Protein AF-0000000066170320 (afdb_homodimer)

Radius of gyration: 22.79 Å; Cα contacts (8 Å, |Δi|>4): 459; chains: 2; bounding box: 71×50×47 Å

InterPro domains:
  IPR001789 Signal transduction response regulator, receiver domain [PF00072] (5-112)
  IPR001789 Signal transduction response regulator, receiver domain [PS50110] (4-116)
  IPR001789 Signal transduction response regulator, receiver domain [SM00448] (3-112)
  IPR011006 CheY-like superfamily [SSF52172] (3-118)
  IPR050595 Bacterial response regulator [PTHR44591] (1-119)

Foldseek 3Di:
DFAEEEEEAQPVVVQVVVCVLVVVVPHHYDYDNDLVVLVVVCVVDNGQEYEFEPDVVDCSRVVSVVVQLPDPPRVQRAYEYEYQDADCLVVDHNHQGYAHPPGDSVVVVVSVVSSNVVCVCPDPPPPCPVPPPPPPPD/DFAEEEEEAQPVVVQVVVCVLQVVVPHHYDYDNDLVVLVVVCVVDNGQEYEFEPDPVDPSSVVSVVVQLPDVPRVQRAYEYEYQDADCLVVDHNHQGYAHPPGDSVVVVVSVVSSNVVVVCPPPPPPCVVPPPPPPPD

Structure (mmCIF, N/CA/C/O backbone):
data_AF-0000000066170320-model_v1
#
loop_
_entity.id
_entity.type
_entity.pdbx_description
1 polymer 'Protein Rrf1'
#
loop_
_atom_site.group_PDB
_atom_site.id
_atom_site.type_symbol
_atom_site.label_atom_id
_atom_site.label_alt_id
_atom_site.label_comp_id
_atom_site.label_asym_id
_atom_site.label_entity_id
_atom_site.label_seq_id
_atom_site.pdbx_PDB_ins_code
_atom_site.Cartn_x
_atom_site.Cartn_y
_atom_site.Cartn_z
_atom_site.occupancy
_atom_site.B_iso_or_equiv
_atom_site.auth_seq_id
_atom_site.auth_comp_id
_atom_site.auth_asym_id
_atom_site.auth_atom_id
_atom_site.pdbx_PDB_model_num
ATOM 1 N N . MET A 1 1 ? 12.5 -22.281 -18.828 1 78.5 1 MET A N 1
ATOM 2 C CA . MET A 1 1 ? 11.383 -22.781 -18.016 1 78.5 1 MET A CA 1
ATOM 3 C C . MET A 1 1 ? 10.281 -21.734 -17.922 1 78.5 1 MET A C 1
ATOM 5 O O . MET A 1 1 ? 10.555 -20.531 -18.016 1 78.5 1 MET A O 1
ATOM 9 N N . PRO A 1 2 ? 9.039 -22.188 -18 1 93.38 2 PRO A N 1
ATOM 10 C CA . PRO A 1 2 ? 7.984 -21.172 -17.938 1 93.38 2 PRO A CA 1
ATOM 11 C C . PRO A 1 2 ? 8.016 -20.359 -16.641 1 93.38 2 PRO A C 1
ATOM 13 O O . PRO A 1 2 ? 8.461 -20.859 -15.609 1 93.38 2 PRO A O 1
ATOM 16 N N . ALA A 1 3 ? 7.586 -19.156 -16.812 1 96.31 3 ALA A N 1
ATOM 17 C CA . ALA A 1 3 ? 7.523 -18.297 -15.641 1 96.31 3 ALA A CA 1
ATOM 18 C C . ALA A 1 3 ? 6.535 -18.844 -14.609 1 96.31 3 ALA A C 1
ATOM 20 O O . ALA A 1 3 ? 5.5 -19.406 -14.969 1 96.31 3 ALA A O 1
ATOM 21 N N . ARG A 1 4 ? 6.836 -18.656 -13.398 1 97.94 4 ARG A N 1
ATOM 22 C CA . ARG A 1 4 ? 6.012 -19.156 -12.305 1 97.94 4 ARG A CA 1
ATOM 23 C C . ARG A 1 4 ? 5.211 -18.031 -11.664 1 97.94 4 ARG A C 1
ATOM 25 O O . ARG A 1 4 ? 5.785 -17.062 -11.148 1 97.94 4 ARG A O 1
ATOM 32 N N . ILE A 1 5 ? 3.895 -18.25 -11.648 1 98.56 5 ILE A N 1
ATOM 33 C CA . ILE A 1 5 ? 2.982 -17.281 -11.062 1 98.56 5 ILE A CA 1
ATOM 34 C C . ILE A 1 5 ? 2.359 -17.859 -9.789 1 98.56 5 ILE A C 1
ATOM 36 O O . ILE A 1 5 ? 1.818 -18.969 -9.805 1 98.56 5 ILE A O 1
ATOM 40 N N . LEU A 1 6 ? 2.52 -17.141 -8.711 1 98.69 6 LEU A N 1
ATOM 41 C CA . LEU A 1 6 ? 1.832 -17.5 -7.473 1 98.69 6 LEU A CA 1
ATOM 42 C C . LEU A 1 6 ? 0.632 -16.594 -7.234 1 98.69 6 LEU A C 1
ATOM 44 O O . LEU A 1 6 ? 0.772 -15.367 -7.207 1 98.69 6 LEU A O 1
ATOM 48 N N . VAL A 1 7 ? -0.535 -17.219 -7.09 1 98.19 7 VAL A N 1
ATOM 49 C CA . VAL A 1 7 ? -1.767 -16.5 -6.785 1 98.19 7 VAL A CA 1
ATOM 50 C C . VAL A 1 7 ? -2.09 -16.641 -5.297 1 98.19 7 VAL A C 1
ATOM 52 O O . VAL A 1 7 ? -2.35 -17.75 -4.812 1 98.19 7 VAL A O 1
ATOM 55 N N . VAL A 1 8 ? -2.051 -15.523 -4.598 1 96.62 8 VAL A N 1
ATOM 56 C CA . VAL A 1 8 ? -2.42 -15.477 -3.186 1 96.62 8 VAL A CA 1
ATOM 57 C C . VAL A 1 8 ? -3.809 -14.859 -3.037 1 96.62 8 VAL A C 1
ATOM 59 O O . VAL A 1 8 ? -3.963 -13.641 -3.1 1 96.62 8 VAL A O 1
ATOM 62 N N . GLN A 1 9 ? -4.754 -15.75 -2.9 1 93.75 9 GLN A N 1
ATOM 63 C CA . GLN A 1 9 ? -6.164 -15.375 -2.979 1 93.75 9 GLN A CA 1
ATOM 64 C C . GLN A 1 9 ? -7.02 -16.266 -2.078 1 93.75 9 GLN A C 1
ATOM 66 O O . GLN A 1 9 ? -7.094 -17.484 -2.285 1 93.75 9 GLN A O 1
ATOM 71 N N . GLU A 1 10 ? -7.711 -15.664 -1.248 1 89.88 10 GLU A N 1
ATOM 72 C CA . GLU A 1 10 ? -8.445 -16.406 -0.232 1 89.88 10 GLU A CA 1
ATOM 73 C C . GLU A 1 10 ? -9.68 -17.078 -0.827 1 89.88 10 GLU A C 1
ATOM 75 O O . GLU A 1 10 ? -10.102 -18.156 -0.367 1 89.88 10 GLU A O 1
ATOM 80 N N . ASP A 1 11 ? -10.32 -16.406 -1.76 1 91.31 11 ASP A N 1
ATOM 81 C CA . ASP A 1 11 ? -11.484 -17 -2.41 1 91.31 11 ASP A CA 1
ATOM 82 C C . ASP A 1 11 ? -11.07 -18.094 -3.385 1 91.31 11 ASP A C 1
ATOM 84 O O . ASP A 1 11 ? -10.469 -17.812 -4.426 1 91.31 11 ASP A O 1
ATOM 88 N N . PRO A 1 12 ? -11.422 -19.344 -3.008 1 94.5 12 PRO A N 1
ATOM 89 C CA . PRO A 1 12 ? -10.93 -20.453 -3.83 1 94.5 12 PRO A CA 1
ATOM 90 C C . PRO A 1 12 ? -11.438 -20.391 -5.27 1 94.5 12 PRO A C 1
ATOM 92 O O . PRO A 1 12 ? -10.75 -20.844 -6.191 1 94.5 12 PRO A O 1
ATOM 95 N N . ASP A 1 13 ? -12.625 -19.875 -5.469 1 95.69 13 ASP A N 1
ATOM 96 C CA . ASP A 1 13 ? -13.172 -19.781 -6.82 1 95.69 13 ASP A CA 1
ATOM 97 C C . ASP A 1 13 ? -12.383 -18.781 -7.66 1 95.69 13 ASP A C 1
ATOM 99 O O . ASP A 1 13 ? -12.062 -19.047 -8.82 1 95.69 13 ASP A O 1
ATOM 103 N N . ILE A 1 14 ? -12.023 -17.703 -7.066 1 94.12 14 ILE A N 1
ATOM 104 C CA . ILE A 1 14 ? -11.242 -16.688 -7.762 1 94.12 14 ILE A CA 1
ATOM 105 C C . ILE A 1 14 ? -9.828 -17.203 -8.008 1 94.12 14 ILE A C 1
ATOM 107 O O . ILE A 1 14 ? -9.273 -17 -9.094 1 94.12 14 ILE A O 1
ATOM 111 N N . ALA A 1 15 ? -9.328 -17.859 -7.02 1 96.06 15 ALA A N 1
ATOM 112 C CA . ALA A 1 15 ? -7.996 -18.453 -7.152 1 96.06 15 ALA A CA 1
ATOM 113 C C . ALA A 1 15 ? -7.941 -19.422 -8.328 1 96.06 15 ALA A C 1
ATOM 115 O O . ALA A 1 15 ? -7.027 -19.344 -9.156 1 96.06 15 ALA A O 1
ATOM 116 N N . ALA A 1 16 ? -8.906 -20.281 -8.383 1 97.62 16 ALA A N 1
ATOM 117 C CA . ALA A 1 16 ? -8.961 -21.281 -9.445 1 97.62 16 ALA A CA 1
ATOM 118 C C . ALA A 1 16 ? -9.094 -20.609 -10.82 1 97.62 16 ALA A C 1
ATOM 120 O O . ALA A 1 16 ? -8.477 -21.062 -11.789 1 97.62 16 ALA A O 1
ATOM 121 N N . TYR A 1 17 ? -9.867 -19.625 -10.859 1 97 17 TYR A N 1
ATOM 122 C CA . TYR A 1 17 ? -10.047 -18.891 -12.102 1 97 17 TYR A CA 1
ATOM 123 C C . TYR A 1 17 ? -8.727 -18.312 -12.586 1 97 17 TYR A C 1
ATOM 125 O O . TYR A 1 17 ? -8.352 -18.5 -13.742 1 97 17 TYR A O 1
ATOM 133 N N . LEU A 1 18 ? -8.031 -17.641 -11.727 1 97.75 18 LEU A N 1
ATOM 134 C CA . LEU A 1 18 ? -6.77 -17 -12.086 1 97.75 18 LEU A CA 1
ATOM 135 C C . LEU A 1 18 ? -5.734 -18.031 -12.5 1 97.75 18 LEU A C 1
ATOM 137 O O . LEU A 1 18 ? -5.031 -17.859 -13.5 1 97.75 18 LEU A O 1
ATOM 141 N N . VAL A 1 19 ? -5.684 -19.109 -11.766 1 98.5 19 VAL A N 1
ATOM 142 C CA . VAL A 1 19 ? -4.734 -20.172 -12.078 1 98.5 19 VAL A CA 1
ATOM 143 C C . VAL A 1 19 ? -5.02 -20.734 -13.461 1 98.5 19 VAL A C 1
ATOM 145 O O . VAL A 1 19 ? -4.105 -20.906 -14.273 1 98.5 19 VAL A O 1
ATOM 148 N N . SER A 1 20 ? -6.258 -21 -13.688 1 98.44 20 SER A N 1
ATOM 149 C CA . SER A 1 20 ? -6.645 -21.547 -14.984 1 98.44 20 SER A CA 1
ATOM 150 C C . SER A 1 20 ? -6.277 -20.594 -16.125 1 98.44 20 SER A C 1
ATOM 152 O O . SER A 1 20 ? -5.738 -21.016 -17.141 1 98.44 20 SER A O 1
ATOM 154 N N . LEU A 1 21 ? -6.559 -19.359 -15.945 1 97.88 21 LEU A N 1
ATOM 155 C CA . LEU A 1 21 ? -6.254 -18.328 -16.938 1 97.88 21 LEU A CA 1
ATOM 156 C C . LEU A 1 21 ? -4.762 -18.297 -17.25 1 97.88 21 LEU A C 1
ATOM 158 O O . LEU A 1 21 ? -4.371 -18.312 -18.422 1 97.88 21 LEU A O 1
ATOM 162 N N . PHE A 1 22 ? -3.934 -18.312 -16.219 1 98.5 22 PHE A N 1
ATOM 163 C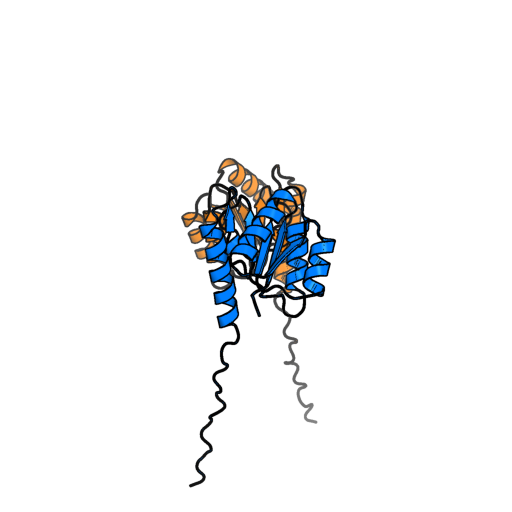 CA . PHE A 1 22 ? -2.492 -18.188 -16.406 1 98.5 22 PHE A CA 1
ATOM 164 C C . PHE A 1 22 ? -1.906 -19.453 -17 1 98.5 22 PHE A C 1
ATOM 166 O O . PHE A 1 22 ? -1.009 -19.391 -17.844 1 98.5 22 PHE A O 1
ATOM 173 N N . ARG A 1 23 ? -2.43 -20.578 -16.609 1 98.5 23 ARG A N 1
ATOM 174 C CA . ARG A 1 23 ? -1.962 -21.828 -17.188 1 98.5 23 ARG A CA 1
ATOM 175 C C . ARG A 1 23 ? -2.32 -21.922 -18.672 1 98.5 23 ARG A C 1
ATOM 177 O O . ARG A 1 23 ? -1.514 -22.359 -19.484 1 98.5 23 ARG A O 1
ATOM 184 N N . GLN A 1 24 ? -3.484 -21.484 -19.016 1 98 24 GLN A N 1
ATOM 185 C CA . GLN A 1 24 ? -3.914 -21.469 -20.406 1 98 24 GLN A CA 1
ATOM 186 C C . GLN A 1 24 ? -3.025 -20.562 -21.25 1 98 24 GLN A C 1
ATOM 188 O O . GLN A 1 24 ? -2.836 -20.797 -22.438 1 98 24 GLN A O 1
ATOM 193 N N . ALA A 1 25 ? -2.48 -19.562 -20.609 1 97.75 25 ALA A N 1
ATOM 194 C CA . ALA A 1 25 ? -1.62 -18.609 -21.312 1 97.75 25 ALA A CA 1
ATOM 195 C C . ALA A 1 25 ? -0.185 -19.109 -21.391 1 97.75 25 ALA A C 1
ATOM 197 O O . ALA A 1 25 ? 0.685 -18.453 -21.969 1 97.75 25 ALA A O 1
ATOM 198 N N . GLY A 1 26 ? 0.131 -20.234 -20.75 1 97.56 26 GLY A N 1
ATOM 199 C CA . GLY A 1 26 ? 1.427 -20.875 -20.922 1 97.56 26 GLY A CA 1
ATOM 200 C C . GLY A 1 26 ? 2.326 -20.719 -19.703 1 97.56 26 GLY A C 1
ATOM 201 O O . GLY A 1 26 ? 3.502 -21.078 -19.75 1 97.56 26 GLY A O 1
ATOM 202 N N . TYR A 1 27 ? 1.779 -20.312 -18.594 1 98 27 TYR A N 1
ATOM 203 C CA . TYR A 1 27 ? 2.568 -20.141 -17.375 1 98 27 TYR A CA 1
ATOM 204 C C . TYR A 1 27 ? 2.361 -21.312 -16.422 1 98 27 TYR A C 1
ATOM 206 O O . TYR A 1 27 ? 1.383 -22.047 -16.547 1 98 27 TYR A O 1
ATOM 214 N N . LYS A 1 28 ? 3.336 -21.484 -15.586 1 98.31 28 LYS A N 1
ATOM 215 C CA . LYS A 1 28 ? 3.074 -22.25 -14.375 1 98.31 28 LYS A CA 1
ATOM 216 C C . LYS A 1 28 ? 2.373 -21.391 -13.32 1 98.31 28 LYS A C 1
ATOM 218 O O . LYS A 1 28 ? 2.799 -20.281 -13.039 1 98.31 28 LYS A O 1
ATOM 223 N N . ALA A 1 29 ? 1.299 -21.969 -12.844 1 98.62 29 ALA A N 1
ATOM 224 C CA . ALA A 1 29 ? 0.551 -21.172 -11.883 1 98.62 29 ALA A CA 1
ATOM 225 C C . ALA A 1 29 ? -0.011 -22.031 -10.758 1 98.62 29 ALA A C 1
ATOM 227 O O . ALA A 1 29 ? -0.563 -23.109 -11.016 1 98.62 29 ALA A O 1
ATOM 228 N N . ASP A 1 30 ? 0.167 -21.578 -9.562 1 98.38 30 ASP A N 1
ATOM 229 C CA . ASP A 1 30 ? -0.403 -22.203 -8.367 1 98.38 30 ASP A CA 1
ATOM 230 C C . ASP A 1 30 ? -1.039 -21.156 -7.453 1 98.38 30 ASP A C 1
ATOM 232 O O . ASP A 1 30 ? -0.744 -19.969 -7.562 1 98.38 30 ASP A O 1
ATOM 236 N N . ALA A 1 31 ? -1.916 -21.656 -6.59 1 98.25 31 ALA A N 1
ATOM 237 C CA . ALA A 1 31 ? -2.621 -20.734 -5.711 1 98.25 31 ALA A CA 1
ATOM 238 C C . ALA A 1 31 ? -2.457 -21.125 -4.246 1 98.25 31 ALA A C 1
ATOM 240 O O . ALA A 1 31 ? -2.371 -22.312 -3.93 1 98.25 31 ALA A O 1
ATOM 241 N N . ALA A 1 32 ? -2.318 -20.125 -3.422 1 96.69 32 ALA A N 1
ATOM 242 C CA . ALA A 1 32 ? -2.451 -20.266 -1.973 1 96.69 32 ALA A CA 1
ATOM 243 C C . ALA A 1 32 ? -3.695 -19.547 -1.465 1 96.69 32 ALA A C 1
ATOM 245 O O . ALA A 1 32 ? -3.896 -18.359 -1.749 1 96.69 32 ALA A O 1
ATOM 246 N N . THR A 1 33 ? -4.547 -20.219 -0.739 1 94.06 33 THR A N 1
ATOM 247 C CA . THR A 1 33 ? -5.781 -19.625 -0.246 1 94.06 33 THR A CA 1
ATOM 248 C C . THR A 1 33 ? -5.66 -19.266 1.232 1 94.06 33 THR A C 1
ATOM 250 O O . THR A 1 33 ? -6.582 -18.688 1.817 1 94.06 33 THR A O 1
ATOM 253 N N . GLU A 1 34 ? -4.465 -19.641 1.815 1 91.31 34 GLU A N 1
ATOM 254 C CA . GLU A 1 34 ? -4.168 -19.312 3.207 1 91.31 34 GLU A CA 1
ATOM 255 C C . GLU A 1 34 ? -2.717 -18.875 3.379 1 91.31 34 GLU A C 1
ATOM 257 O O . GLU A 1 34 ? -1.863 -19.203 2.555 1 91.31 34 GLU A O 1
ATOM 262 N N . GLY A 1 35 ? -2.443 -18.188 4.438 1 90.88 35 GLY A N 1
ATOM 263 C CA . GLY A 1 35 ? -1.124 -17.641 4.719 1 90.88 35 GLY A CA 1
ATOM 264 C C . GLY A 1 35 ? -0.039 -18.703 4.773 1 90.88 35 GLY A C 1
ATOM 265 O O . GLY A 1 35 ? 0.945 -18.625 4.035 1 90.88 35 GLY A O 1
ATOM 266 N N . PRO A 1 36 ? -0.222 -19.719 5.578 1 94.31 36 PRO A N 1
ATOM 267 C CA . PRO A 1 36 ? 0.809 -20.75 5.707 1 94.31 36 PRO A CA 1
ATOM 268 C C . PRO A 1 36 ? 1.112 -21.438 4.379 1 94.31 36 PRO A C 1
ATOM 270 O O . PRO A 1 36 ? 2.27 -21.766 4.098 1 94.31 36 PRO A O 1
ATOM 273 N N . ASP A 1 37 ? 0.124 -21.672 3.561 1 95.88 37 ASP A N 1
ATOM 274 C CA . ASP A 1 37 ? 0.332 -22.281 2.25 1 95.88 37 ASP A CA 1
ATOM 275 C C . ASP A 1 37 ? 1.182 -21.391 1.354 1 95.88 37 ASP A C 1
ATOM 277 O O . ASP A 1 37 ? 2.078 -21.875 0.657 1 95.88 37 ASP A O 1
ATOM 281 N N . ALA A 1 38 ? 0.886 -20.141 1.365 1 97 38 ALA A N 1
ATOM 282 C CA . ALA A 1 38 ? 1.644 -19.188 0.558 1 97 38 ALA A CA 1
ATOM 283 C C . ALA A 1 38 ? 3.117 -19.172 0.952 1 97 38 ALA A C 1
ATOM 285 O O . ALA A 1 38 ? 3.998 -19.188 0.087 1 97 38 ALA A O 1
ATOM 286 N N . VAL A 1 39 ? 3.334 -19.172 2.252 1 97.25 39 VAL A N 1
ATOM 287 C CA . VAL A 1 39 ? 4.691 -19.172 2.779 1 97.25 39 VAL A CA 1
ATOM 288 C C . VAL A 1 39 ? 5.426 -20.438 2.311 1 97.25 39 VAL A C 1
ATOM 290 O O . VAL A 1 39 ? 6.547 -20.344 1.803 1 97.25 39 VAL A O 1
ATOM 293 N N . GLU A 1 40 ? 4.797 -21.547 2.4 1 97.75 40 GLU A N 1
ATOM 294 C CA . GLU A 1 40 ? 5.391 -22.812 1.996 1 97.75 40 GLU A CA 1
ATOM 295 C C . GLU A 1 40 ? 5.719 -22.812 0.506 1 97.75 40 GLU A C 1
ATOM 297 O O . GLU A 1 40 ? 6.781 -23.297 0.102 1 97.75 40 GLU A O 1
ATOM 302 N N . MET A 1 41 ? 4.898 -22.297 -0.218 1 97.94 41 MET A N 1
ATOM 303 C CA . MET A 1 41 ? 5.066 -22.312 -1.668 1 97.94 41 MET A CA 1
ATOM 304 C C . MET A 1 41 ? 6.242 -21.438 -2.086 1 97.94 41 MET A C 1
ATOM 306 O O . MET A 1 41 ? 7 -21.797 -2.99 1 97.94 41 MET A O 1
ATOM 310 N N . VAL A 1 42 ? 6.375 -20.297 -1.47 1 97.62 42 VAL A N 1
ATOM 311 C CA . VAL A 1 42 ? 7.5 -19.406 -1.765 1 97.62 42 VAL A CA 1
ATOM 312 C C . VAL A 1 42 ? 8.805 -20.062 -1.33 1 97.62 42 VAL A C 1
ATOM 314 O O . VAL A 1 42 ? 9.805 -20 -2.043 1 97.62 42 VAL A O 1
ATOM 317 N N . GLN A 1 43 ? 8.758 -20.688 -0.157 1 96.75 43 GLN A N 1
ATOM 318 C CA . GLN A 1 43 ? 9.938 -21.359 0.367 1 96.75 43 GLN A CA 1
ATOM 319 C C . GLN A 1 43 ? 10.367 -22.516 -0.539 1 96.75 43 GLN A C 1
ATOM 321 O O . GLN A 1 43 ? 11.555 -22.781 -0.691 1 96.75 43 GLN A O 1
ATOM 326 N N . ALA A 1 44 ? 9.414 -23.172 -1.12 1 96.75 44 ALA A N 1
ATOM 327 C CA . ALA A 1 44 ? 9.688 -24.312 -1.995 1 96.75 44 ALA A CA 1
ATOM 328 C C . ALA A 1 44 ? 10.281 -23.859 -3.324 1 96.75 44 ALA A C 1
ATOM 330 O O . ALA A 1 44 ? 11.188 -24.484 -3.863 1 96.75 44 ALA A O 1
ATOM 331 N N . SER A 1 45 ? 9.719 -22.781 -3.84 1 95.5 45 SER A N 1
ATOM 332 C CA . SER A 1 45 ? 10.164 -22.25 -5.121 1 95.5 45 SER A CA 1
ATOM 333 C C . SER A 1 45 ? 9.82 -20.781 -5.262 1 95.5 45 SER A C 1
ATOM 335 O O . SER A 1 45 ? 8.664 -20.391 -5.086 1 95.5 45 SER A O 1
ATOM 337 N N . ARG A 1 46 ? 10.789 -20 -5.672 1 96.19 46 ARG A N 1
ATOM 338 C CA . ARG A 1 46 ? 10.578 -18.562 -5.848 1 96.19 46 ARG A CA 1
ATOM 339 C C . ARG A 1 46 ? 9.633 -18.297 -7.008 1 96.19 46 ARG A C 1
ATOM 341 O O . ARG A 1 46 ? 9.844 -18.766 -8.125 1 96.19 46 ARG A O 1
ATOM 348 N N . PRO A 1 47 ? 8.625 -17.578 -6.785 1 97.94 47 PRO A N 1
ATOM 349 C CA . PRO A 1 47 ? 7.797 -17.156 -7.918 1 97.94 47 PRO A CA 1
ATOM 350 C C . PRO A 1 47 ? 8.438 -16.047 -8.742 1 97.94 47 PRO A C 1
ATOM 352 O O . PRO A 1 47 ? 9.289 -15.305 -8.234 1 97.94 47 PRO A O 1
ATOM 355 N N . ASP A 1 48 ? 8.031 -15.992 -9.977 1 97.56 48 ASP A N 1
ATOM 356 C CA . ASP A 1 48 ? 8.461 -14.898 -10.836 1 97.56 48 ASP A CA 1
ATOM 357 C C . ASP A 1 48 ? 7.52 -13.703 -10.711 1 97.56 48 ASP A C 1
ATOM 359 O O . ASP A 1 48 ? 7.922 -12.562 -10.953 1 97.56 48 ASP A O 1
ATOM 363 N N . VAL A 1 49 ? 6.293 -13.992 -10.422 1 98.12 49 VAL A N 1
ATOM 364 C CA . VAL A 1 49 ? 5.25 -12.984 -10.227 1 98.12 49 VAL A CA 1
ATOM 365 C C . VAL A 1 49 ? 4.281 -13.453 -9.141 1 98.12 49 VAL A C 1
ATOM 367 O O . VAL A 1 49 ? 3.949 -14.633 -9.062 1 98.12 49 VAL A O 1
ATOM 370 N N . VAL A 1 50 ? 3.805 -12.523 -8.344 1 98.19 50 VAL A N 1
ATOM 371 C CA . VAL A 1 50 ? 2.795 -12.828 -7.336 1 98.19 50 VAL A CA 1
ATOM 372 C C . VAL A 1 50 ? 1.554 -11.969 -7.57 1 98.19 50 VAL A C 1
ATOM 374 O O . VAL A 1 50 ? 1.655 -10.75 -7.734 1 98.19 50 VAL A O 1
ATOM 377 N N . PHE A 1 51 ? 0.43 -12.562 -7.691 1 97.81 51 PHE A N 1
ATOM 378 C CA . PHE A 1 51 ? -0.854 -11.883 -7.59 1 97.81 51 PHE A CA 1
ATOM 379 C C . PHE A 1 51 ? -1.391 -11.945 -6.164 1 97.81 51 PHE A C 1
ATOM 381 O O . PHE A 1 51 ? -1.651 -13.039 -5.645 1 97.81 51 PHE A O 1
ATOM 388 N N . LEU A 1 52 ? -1.55 -10.836 -5.578 1 96 52 LEU A N 1
ATOM 389 C CA . LEU A 1 52 ? -1.853 -10.75 -4.156 1 96 52 LEU A CA 1
ATOM 390 C C . LEU A 1 52 ? -3.205 -10.086 -3.924 1 96 52 LEU A C 1
ATOM 392 O O . LEU A 1 52 ? -3.387 -8.914 -4.254 1 96 52 LEU A O 1
ATOM 396 N N . ASP A 1 53 ? -4.102 -10.805 -3.369 1 92.62 53 ASP A N 1
ATOM 397 C CA . ASP A 1 53 ? -5.391 -10.266 -2.965 1 92.62 53 ASP A CA 1
ATOM 398 C C . ASP A 1 53 ? -5.289 -9.562 -1.612 1 92.62 53 ASP A C 1
ATOM 400 O O . ASP A 1 53 ? -4.887 -10.164 -0.619 1 92.62 53 ASP A O 1
ATOM 404 N N . LEU A 1 54 ? -5.605 -8.242 -1.538 1 87.25 54 LEU A N 1
ATOM 405 C CA . LEU A 1 54 ? -5.59 -7.484 -0.291 1 87.25 54 LEU A CA 1
ATOM 406 C C . LEU A 1 54 ? -6.992 -7.371 0.295 1 87.25 54 LEU A C 1
ATOM 408 O O . LEU A 1 54 ? -7.258 -6.488 1.112 1 87.25 54 LEU A O 1
ATOM 412 N N . ALA A 1 55 ? -7.711 -8.422 0.434 1 73.81 55 ALA A N 1
ATOM 413 C CA . ALA A 1 55 ? -9.062 -8.367 0.993 1 73.81 55 ALA A CA 1
ATOM 414 C C . ALA A 1 55 ? -9.055 -7.742 2.383 1 73.81 55 ALA A C 1
ATOM 416 O O . ALA A 1 55 ? -8.062 -7.84 3.111 1 73.81 55 ALA A O 1
ATOM 417 N N . LEU A 1 56 ? -10.078 -6.855 2.707 1 63.22 56 LEU A N 1
ATOM 418 C CA . LEU A 1 56 ? -10.188 -5.984 3.873 1 63.22 56 LEU A CA 1
ATOM 419 C C . LEU A 1 56 ? -10.336 -6.805 5.152 1 63.22 56 LEU A C 1
ATOM 421 O O . LEU A 1 56 ? -9.805 -6.426 6.199 1 63.22 56 LEU A O 1
ATOM 425 N N . PRO A 1 57 ? -10.984 -7.867 5.137 1 64.88 57 PRO A N 1
ATOM 426 C CA . PRO A 1 57 ? -11.148 -8.492 6.453 1 64.88 57 PRO A CA 1
ATOM 427 C C . PRO A 1 57 ? -9.906 -9.258 6.906 1 64.88 57 PRO A C 1
ATOM 429 O O . PRO A 1 57 ? -9.727 -9.5 8.102 1 64.88 57 PRO A O 1
ATOM 432 N N . GLN A 1 58 ? -9.117 -9.492 5.988 1 63.62 58 GLN A N 1
ATOM 433 C CA . GLN A 1 58 ? -7.992 -10.336 6.375 1 63.62 58 GLN A CA 1
ATOM 434 C C . GLN A 1 58 ? -6.672 -9.57 6.27 1 63.62 58 GLN A C 1
ATOM 436 O O . GLN A 1 58 ? -6.465 -8.812 5.32 1 63.62 58 GLN A O 1
ATOM 441 N N . ARG A 1 59 ? -5.809 -9.641 7.285 1 75.19 59 ARG A N 1
ATOM 442 C CA . ARG A 1 59 ? -4.512 -8.969 7.348 1 75.19 59 ARG A CA 1
ATOM 443 C C . ARG A 1 59 ? -3.396 -9.883 6.859 1 75.19 59 ARG A C 1
ATOM 445 O O . ARG A 1 59 ? -2.246 -9.461 6.73 1 75.19 59 ARG A O 1
ATOM 452 N N . TRP A 1 60 ? -3.842 -10.93 6.387 1 86.69 60 TRP A N 1
ATOM 453 C CA . TRP A 1 60 ? -2.734 -11.852 6.145 1 86.69 60 TRP A CA 1
ATOM 454 C C . TRP A 1 60 ? -2.02 -11.516 4.844 1 86.69 60 TRP A C 1
ATOM 456 O O . TRP A 1 60 ? -0.812 -11.734 4.715 1 86.69 60 TRP A O 1
ATOM 466 N N . GLY A 1 61 ? -2.734 -10.891 3.846 1 91 61 GLY A N 1
ATOM 467 C CA . GLY A 1 61 ? -2.088 -10.469 2.613 1 91 61 GLY A CA 1
ATOM 468 C C . GLY A 1 61 ? -0.894 -9.562 2.846 1 91 61 GLY A C 1
ATOM 469 O O . GLY A 1 61 ? 0.227 -9.891 2.449 1 91 61 GLY A O 1
ATOM 470 N N . PRO A 1 62 ? -1.159 -8.562 3.617 1 92.38 62 PRO A N 1
ATOM 471 C CA . PRO A 1 62 ? -0.058 -7.645 3.922 1 92.38 62 PRO A CA 1
ATOM 472 C C . PRO A 1 62 ? 1.052 -8.305 4.738 1 92.38 62 PRO A C 1
ATOM 474 O O . PRO A 1 62 ? 2.234 -8.031 4.512 1 92.38 62 PRO A O 1
ATOM 477 N N . ARG A 1 63 ? 0.656 -9.125 5.637 1 92.75 63 ARG A N 1
ATOM 478 C CA . ARG A 1 63 ? 1.646 -9.844 6.434 1 92.75 63 ARG A CA 1
ATOM 479 C C . ARG A 1 63 ? 2.475 -10.781 5.562 1 92.75 63 ARG A C 1
ATOM 481 O O . ARG A 1 63 ? 3.693 -10.875 5.727 1 92.75 63 ARG A O 1
ATOM 488 N N . PHE A 1 64 ? 1.832 -11.5 4.684 1 95 64 PHE A N 1
ATOM 489 C CA . PHE A 1 64 ? 2.533 -12.352 3.73 1 95 64 PHE A CA 1
ATOM 490 C C . PHE A 1 64 ? 3.52 -11.547 2.9 1 95 64 PHE A C 1
ATOM 492 O O . PHE A 1 64 ? 4.676 -11.938 2.738 1 95 64 PHE A O 1
ATOM 499 N N . TYR A 1 65 ? 3.045 -10.453 2.352 1 96.06 65 TYR A N 1
ATOM 500 C CA . TYR A 1 65 ? 3.906 -9.602 1.542 1 96.06 65 TYR A CA 1
ATOM 501 C C . TYR A 1 65 ? 5.152 -9.195 2.318 1 96.06 65 TYR A C 1
ATOM 503 O O . TYR A 1 65 ? 6.273 -9.312 1.815 1 96.06 65 TYR A O 1
ATOM 511 N N . SER A 1 66 ? 4.93 -8.711 3.514 1 95.81 66 SER A N 1
ATOM 512 C CA . SER A 1 66 ? 6.023 -8.227 4.352 1 95.81 66 SER A CA 1
ATOM 513 C C . SER A 1 66 ? 7.047 -9.328 4.609 1 95.81 66 SER A C 1
ATOM 515 O O . SER A 1 66 ? 8.258 -9.086 4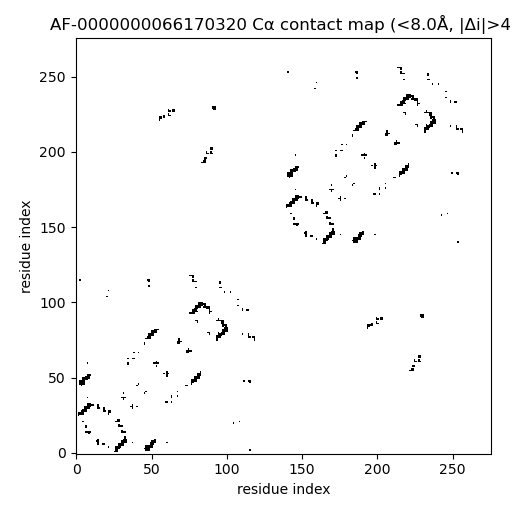.574 1 95.81 66 SER A O 1
ATOM 517 N N . TRP A 1 67 ? 6.531 -10.469 4.875 1 96.5 67 TRP A N 1
ATOM 518 C CA . TRP A 1 67 ? 7.406 -11.617 5.066 1 96.5 67 TRP A CA 1
ATOM 519 C C . TRP A 1 67 ? 8.148 -11.961 3.779 1 96.5 67 TRP A C 1
ATOM 521 O O . TRP A 1 67 ? 9.375 -12.133 3.789 1 96.5 67 TRP A O 1
ATOM 531 N N . MET A 1 68 ? 7.504 -12 2.682 1 97.38 68 MET A N 1
ATOM 532 C CA . MET A 1 68 ? 8.047 -12.445 1.401 1 97.38 68 MET A CA 1
ATOM 533 C C . MET A 1 68 ? 9.227 -11.57 0.979 1 97.38 68 MET A C 1
ATOM 535 O O . MET A 1 68 ? 10.266 -12.078 0.559 1 97.38 68 MET A O 1
ATOM 539 N N . VAL A 1 69 ? 9.055 -10.297 1.111 1 96.69 69 VAL A N 1
ATOM 540 C CA . VAL A 1 69 ? 10.062 -9.375 0.588 1 96.69 69 VAL A CA 1
ATOM 541 C C . VAL A 1 69 ? 11.344 -9.492 1.409 1 96.69 69 VAL A C 1
ATOM 543 O O . VAL A 1 69 ? 12.398 -9.008 0.995 1 96.69 69 VAL A O 1
ATOM 546 N N . THR A 1 70 ? 11.281 -10.125 2.584 1 96.19 70 THR A N 1
ATOM 547 C CA . THR A 1 70 ? 12.461 -10.312 3.416 1 96.19 70 THR A CA 1
ATOM 548 C C . THR A 1 70 ? 13.172 -11.617 3.072 1 96.19 70 THR A C 1
ATOM 5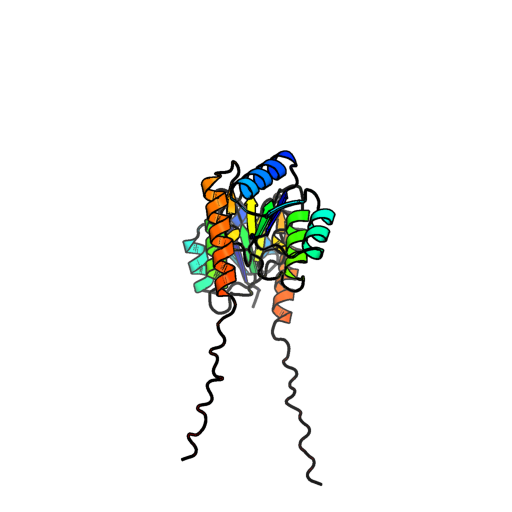50 O O . THR A 1 70 ? 14.273 -11.883 3.561 1 96.19 70 THR A O 1
ATOM 553 N N . GLN A 1 71 ? 12.555 -12.453 2.32 1 96.44 71 GLN A N 1
ATOM 554 C CA . GLN A 1 71 ? 13.141 -13.742 1.961 1 96.44 71 GLN A CA 1
ATOM 555 C C . GLN A 1 71 ? 14.234 -13.578 0.914 1 96.44 71 GLN A C 1
ATOM 557 O O . GLN A 1 71 ? 14.117 -12.758 0.002 1 96.44 71 GLN A O 1
ATOM 562 N N . PRO A 1 72 ? 15.297 -14.359 1.062 1 94.06 72 PRO A N 1
ATOM 563 C CA . PRO A 1 72 ? 16.375 -14.273 0.076 1 94.06 72 PRO A CA 1
ATOM 564 C C . PRO A 1 72 ? 15.875 -14.43 -1.359 1 94.06 72 PRO A C 1
ATOM 566 O O . PRO A 1 72 ? 15.188 -15.406 -1.678 1 94.06 72 PRO A O 1
ATOM 569 N N . GLY A 1 73 ? 16.203 -13.43 -2.195 1 93.38 73 GLY A N 1
ATOM 570 C CA . GLY A 1 73 ? 15.875 -13.492 -3.609 1 93.38 73 GLY A CA 1
ATOM 571 C C . GLY A 1 73 ? 14.453 -13.07 -3.91 1 93.38 73 GLY A C 1
ATOM 572 O O . GLY A 1 73 ? 14.047 -13.016 -5.07 1 93.38 73 GLY A O 1
ATOM 573 N N . CYS A 1 74 ? 13.648 -12.719 -2.877 1 96.12 74 CYS A N 1
ATOM 574 C CA . CYS A 1 74 ? 12.234 -12.461 -3.111 1 96.12 74 CYS A CA 1
ATOM 575 C C . CYS A 1 74 ? 11.906 -10.984 -2.932 1 96.12 74 CYS A C 1
ATOM 577 O O . CYS A 1 74 ? 10.773 -10.562 -3.166 1 96.12 74 CYS A O 1
ATOM 579 N N . GLY A 1 75 ? 12.883 -10.156 -2.543 1 93.75 75 GLY A N 1
ATOM 580 C CA . GLY A 1 75 ? 12.664 -8.75 -2.234 1 93.75 75 GLY A CA 1
ATOM 581 C C . GLY A 1 75 ? 12.133 -7.953 -3.414 1 93.75 75 GLY A C 1
ATOM 582 O O . GLY A 1 75 ? 11.43 -6.961 -3.232 1 93.75 75 GLY A O 1
ATOM 583 N N . ASN A 1 76 ? 12.43 -8.414 -4.633 1 94.88 76 ASN A N 1
ATOM 584 C CA . ASN A 1 76 ? 12.07 -7.652 -5.824 1 94.88 76 ASN A CA 1
ATOM 585 C C . ASN A 1 76 ? 11.086 -8.414 -6.707 1 94.88 76 ASN A C 1
ATOM 587 O O . ASN A 1 76 ? 10.852 -8.039 -7.855 1 94.88 76 ASN A O 1
ATOM 591 N N . VAL A 1 77 ? 10.602 -9.5 -6.148 1 97.12 77 VAL A N 1
ATOM 592 C CA . VAL A 1 77 ? 9.594 -10.219 -6.922 1 97.12 77 VAL A CA 1
ATOM 593 C C . VAL A 1 77 ? 8.438 -9.281 -7.254 1 97.12 77 VAL A C 1
ATOM 595 O O . VAL A 1 77 ? 7.844 -8.68 -6.355 1 97.12 77 VAL A O 1
ATOM 598 N N . PRO A 1 78 ? 8.094 -9.148 -8.531 1 98.12 78 PRO A N 1
ATOM 599 C CA . PRO A 1 78 ? 6.973 -8.273 -8.883 1 98.12 78 PRO A CA 1
ATOM 600 C C . PRO A 1 78 ? 5.641 -8.773 -8.328 1 98.12 78 PRO A C 1
ATOM 602 O O . PRO A 1 78 ? 5.387 -9.984 -8.312 1 98.12 78 PRO A O 1
ATOM 605 N N . VAL A 1 79 ? 4.855 -7.84 -7.887 1 97.62 79 VAL A N 1
ATOM 606 C CA . VAL A 1 79 ? 3.553 -8.164 -7.316 1 97.62 79 VAL A CA 1
ATOM 607 C C . VAL A 1 79 ? 2.461 -7.398 -8.055 1 97.62 79 VAL A C 1
ATOM 609 O O . VAL A 1 79 ? 2.627 -6.219 -8.383 1 97.62 79 VAL A O 1
ATOM 612 N N . VAL A 1 80 ? 1.429 -8.047 -8.344 1 97.06 80 VAL A N 1
ATOM 613 C CA . VAL A 1 80 ? 0.191 -7.43 -8.805 1 97.06 80 VAL A CA 1
ATOM 614 C C . VAL A 1 80 ? -0.846 -7.453 -7.688 1 97.06 80 VAL A C 1
ATOM 616 O O . VAL A 1 80 ? -1.188 -8.516 -7.168 1 97.06 80 VAL A O 1
ATOM 619 N N . LEU A 1 81 ? -1.272 -6.297 -7.332 1 94.56 81 LEU A N 1
ATOM 620 C CA . LEU A 1 81 ? -2.23 -6.184 -6.234 1 94.56 81 LEU A CA 1
ATOM 621 C C . LEU A 1 81 ? -3.66 -6.328 -6.746 1 94.56 81 LEU A C 1
ATOM 623 O O . LEU A 1 81 ? -4.078 -5.598 -7.648 1 94.56 81 LEU A O 1
ATOM 627 N N . VAL A 1 82 ? -4.32 -7.293 -6.234 1 91.81 82 VAL A N 1
ATOM 628 C CA . VAL A 1 82 ? -5.723 -7.496 -6.578 1 91.81 82 VAL A CA 1
ATOM 629 C C . VAL A 1 82 ? -6.613 -6.898 -5.492 1 91.81 82 VAL A C 1
ATOM 631 O O . VAL A 1 82 ? -6.746 -7.469 -4.406 1 91.81 82 VAL A O 1
ATOM 634 N N . THR A 1 83 ? -7.215 -5.828 -5.723 1 84.06 83 THR A N 1
ATOM 635 C CA . THR A 1 83 ? -7.961 -5.078 -4.715 1 84.06 83 THR A CA 1
ATOM 636 C C . THR A 1 83 ? -8.953 -4.125 -5.375 1 84.06 83 THR A C 1
ATOM 638 O O . THR A 1 83 ? -8.914 -3.922 -6.59 1 84.06 83 THR A O 1
ATOM 641 N N . ASP A 1 84 ? -9.875 -3.633 -4.613 1 78.94 84 ASP A N 1
ATOM 642 C CA . ASP A 1 84 ? -10.82 -2.633 -5.098 1 78.94 84 ASP A CA 1
ATOM 643 C C . ASP A 1 84 ? -10.227 -1.229 -5.016 1 78.94 84 ASP A C 1
ATOM 645 O O . ASP A 1 84 ? -10.875 -0.25 -5.391 1 78.94 84 ASP A O 1
ATOM 649 N N . PHE A 1 85 ? -8.961 -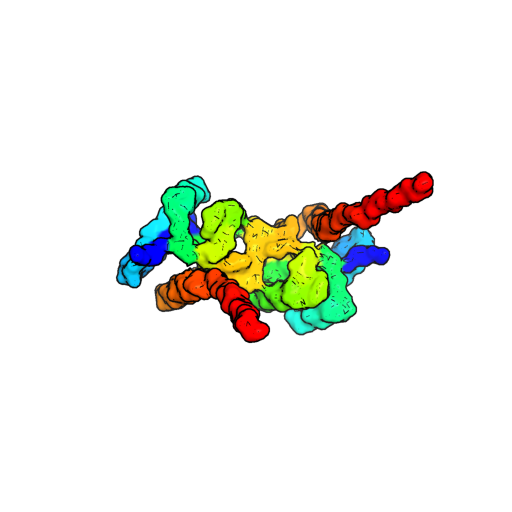1.142 -4.613 1 78.12 85 PHE A N 1
ATOM 650 C CA . PHE A 1 85 ? -8.32 0.157 -4.43 1 78.12 85 PHE A CA 1
ATOM 651 C C . PHE A 1 85 ? -7.312 0.427 -5.539 1 78.12 85 PHE A C 1
ATOM 653 O O . PHE A 1 85 ? -6.242 -0.183 -5.574 1 78.12 85 PHE A O 1
ATOM 660 N N . ALA A 1 86 ? -7.664 1.433 -6.289 1 78.31 86 ALA A N 1
ATOM 661 C CA . ALA A 1 86 ? -6.793 1.748 -7.418 1 78.31 86 ALA A CA 1
ATOM 662 C C . ALA A 1 86 ? -5.59 2.57 -6.969 1 78.31 86 ALA A C 1
ATOM 664 O O . ALA A 1 86 ? -5.695 3.387 -6.051 1 78.31 86 ALA A O 1
ATOM 665 N N . GLY A 1 87 ? -4.457 2.293 -7.559 1 86.38 87 GLY A N 1
ATOM 666 C CA . GLY A 1 87 ? -3.309 3.174 -7.398 1 86.38 87 GLY A CA 1
ATOM 667 C C . GLY A 1 87 ? -2.342 2.705 -6.328 1 86.38 87 GLY A C 1
ATOM 668 O O . GLY A 1 87 ? -1.274 3.295 -6.145 1 86.38 87 GLY A O 1
ATOM 669 N N . LEU A 1 88 ? -2.609 1.623 -5.609 1 90.12 88 LEU A N 1
ATOM 670 C CA . LEU A 1 88 ? -1.757 1.161 -4.52 1 90.12 88 LEU A CA 1
ATOM 671 C C . LEU A 1 88 ? -0.375 0.777 -5.039 1 90.12 88 LEU A C 1
ATOM 673 O O . LEU A 1 88 ? 0.599 0.776 -4.281 1 90.12 88 LEU A O 1
ATOM 677 N N . GLU A 1 89 ? -0.282 0.468 -6.332 1 92.56 89 GLU A N 1
ATOM 678 C CA . GLU A 1 89 ? 1.013 0.126 -6.91 1 92.56 89 GLU A CA 1
ATOM 679 C C . GLU A 1 89 ? 1.984 1.3 -6.824 1 92.56 89 GLU A C 1
ATOM 681 O O . GLU A 1 89 ? 3.199 1.114 -6.91 1 92.56 89 GLU A O 1
ATOM 686 N N . LEU A 1 90 ? 1.46 2.453 -6.652 1 92.81 90 LEU A N 1
ATOM 687 C CA . LEU A 1 90 ? 2.285 3.652 -6.566 1 92.81 90 LEU A CA 1
ATOM 688 C C . LEU A 1 90 ? 2.916 3.783 -5.184 1 92.81 90 LEU A C 1
ATOM 690 O O . LEU A 1 90 ? 3.816 4.602 -4.984 1 92.81 90 LEU A O 1
ATOM 694 N N . MET A 1 91 ? 2.498 2.951 -4.281 1 94.5 91 MET A N 1
ATOM 695 C CA . MET A 1 91 ? 2.951 3.096 -2.902 1 94.5 91 MET A CA 1
ATOM 696 C C . MET A 1 91 ? 3.738 1.868 -2.457 1 94.5 91 MET A C 1
ATOM 698 O O . MET A 1 91 ? 4.52 1.938 -1.507 1 94.5 91 MET A O 1
ATOM 702 N N . VAL A 1 92 ? 3.451 0.726 -3.053 1 94.94 92 VAL A N 1
ATOM 703 C CA . VAL A 1 92 ? 4.039 -0.554 -2.668 1 94.94 92 VAL A CA 1
ATOM 704 C C . VAL A 1 92 ? 5.266 -0.839 -3.531 1 94.94 92 VAL A C 1
ATOM 706 O O . VAL A 1 92 ? 5.164 -0.923 -4.758 1 94.94 92 VAL A O 1
ATOM 709 N N . PRO A 1 93 ? 6.301 -1.128 -2.781 1 92.12 93 PRO A N 1
ATOM 710 C CA . PRO A 1 93 ? 7.508 -1.436 -3.553 1 92.12 93 PRO A CA 1
ATOM 711 C C . PRO A 1 93 ? 7.34 -2.664 -4.445 1 92.12 93 PRO A C 1
ATOM 713 O O . PRO A 1 93 ? 6.637 -3.609 -4.074 1 92.12 93 PRO A O 1
ATOM 716 N N . ASN A 1 94 ? 7.816 -2.762 -5.582 1 95.81 94 ASN A N 1
ATOM 717 C CA . ASN A 1 94 ? 7.871 -3.834 -6.57 1 95.81 94 ASN A CA 1
ATOM 718 C C . ASN A 1 94 ? 6.48 -4.172 -7.105 1 95.81 94 ASN A C 1
ATOM 720 O O . ASN A 1 94 ? 6.297 -5.191 -7.77 1 95.81 94 ASN A O 1
ATOM 724 N N . ALA A 1 95 ? 5.426 -3.438 -6.629 1 96.31 95 ALA A N 1
ATOM 725 C CA . ALA A 1 95 ? 4.125 -3.592 -7.273 1 96.31 95 ALA A CA 1
ATOM 726 C C . ALA A 1 95 ? 4.145 -3.023 -8.688 1 96.31 95 ALA A C 1
ATOM 728 O O . ALA A 1 95 ? 4.52 -1.866 -8.898 1 96.31 95 ALA A O 1
ATOM 729 N N . VAL A 1 96 ? 3.686 -3.848 -9.602 1 95.56 96 VAL A N 1
ATOM 730 C CA . VAL A 1 96 ? 3.781 -3.434 -11 1 95.56 96 VAL A CA 1
ATOM 731 C C . VAL A 1 96 ? 2.408 -2.992 -11.508 1 95.56 96 VAL A C 1
ATOM 733 O O . VAL A 1 96 ? 2.285 -2.471 -12.617 1 95.56 96 VAL A O 1
ATOM 736 N N . GLY A 1 97 ? 1.371 -3.225 -10.648 1 94.31 97 GLY A N 1
ATOM 737 C CA . GLY A 1 97 ? 0.026 -2.82 -11.031 1 94.31 97 GLY A CA 1
ATOM 738 C C . GLY A 1 97 ? -1.021 -3.205 -10 1 94.31 97 GLY A C 1
ATOM 739 O O . GLY A 1 97 ? -0.727 -3.926 -9.047 1 94.31 97 GLY A O 1
ATOM 740 N N . THR A 1 98 ? -2.17 -2.623 -10.195 1 92.12 98 THR A N 1
ATOM 741 C CA . THR A 1 98 ? -3.354 -2.943 -9.406 1 92.12 98 THR A CA 1
ATOM 742 C C . THR A 1 98 ? -4.508 -3.369 -10.305 1 92.12 98 THR A C 1
ATOM 744 O O . THR A 1 98 ? -4.715 -2.791 -11.375 1 92.12 98 THR A O 1
ATOM 747 N N . VAL A 1 99 ? -5.145 -4.41 -9.805 1 90.88 99 VAL A N 1
ATOM 748 C CA . VAL A 1 99 ? -6.297 -4.906 -10.547 1 90.88 99 VAL A CA 1
ATOM 749 C C . VAL A 1 99 ? -7.566 -4.719 -9.727 1 90.88 99 VAL A C 1
ATOM 751 O O . VAL A 1 99 ? -7.629 -5.148 -8.57 1 90.88 99 VAL A O 1
ATOM 754 N N . ASP A 1 100 ? -8.539 -4.035 -10.383 1 83.06 100 ASP A N 1
ATOM 755 C CA . ASP A 1 100 ? -9.844 -3.883 -9.742 1 83.06 100 ASP A CA 1
ATOM 756 C C . ASP A 1 100 ? -10.727 -5.102 -10 1 83.06 100 ASP A C 1
ATOM 758 O O . ASP A 1 100 ? -10.555 -5.797 -11.008 1 83.06 100 ASP A O 1
ATOM 762 N N . LYS A 1 101 ? -11.398 -5.477 -9.07 1 79.38 101 LYS A N 1
ATOM 763 C CA . LYS A 1 101 ? -12.445 -6.48 -9.258 1 79.38 101 LYS A CA 1
ATOM 764 C C . LYS A 1 101 ? -13.75 -5.844 -9.719 1 79.38 101 LYS A C 1
ATOM 766 O O . LYS A 1 101 ? -14.148 -4.793 -9.219 1 79.38 101 LYS A O 1
ATOM 771 N N . PRO A 1 102 ? -14.477 -6.309 -10.781 1 84.88 102 PRO A N 1
ATOM 772 C CA . PRO A 1 102 ? -14.258 -7.562 -11.508 1 84.88 102 PRO A CA 1
ATOM 773 C C . PRO A 1 102 ? -13.062 -7.488 -12.461 1 84.88 102 PRO A C 1
ATOM 775 O O . PRO A 1 102 ? -12.688 -6.402 -12.906 1 84.88 102 PRO A O 1
ATOM 778 N N . PHE A 1 103 ? -12.594 -8.766 -12.922 1 85.44 103 PHE A N 1
ATOM 779 C CA . PHE A 1 103 ? -11.312 -8.859 -13.602 1 85.44 103 PHE A CA 1
ATOM 780 C C . PHE A 1 103 ? -11.492 -8.703 -15.109 1 85.44 103 PHE A C 1
ATOM 782 O O . PHE A 1 103 ? -12.477 -9.18 -15.68 1 85.44 103 PHE A O 1
ATOM 789 N N . ASP A 1 104 ? -10.586 -7.988 -15.719 1 91.5 104 ASP A N 1
ATOM 790 C CA . ASP A 1 104 ? -10.336 -8.023 -17.156 1 91.5 104 ASP A CA 1
ATOM 791 C C . ASP A 1 104 ? -9.156 -8.93 -17.484 1 91.5 104 ASP A C 1
ATOM 793 O O . ASP A 1 104 ? -8.008 -8.586 -17.219 1 91.5 104 ASP A O 1
ATOM 797 N N . PRO A 1 105 ? -9.461 -10.141 -18.125 1 94.5 105 PRO A N 1
ATOM 798 C CA . PRO A 1 105 ? -8.383 -11.094 -18.375 1 94.5 105 PRO A CA 1
ATOM 799 C C . PRO A 1 105 ? -7.266 -10.508 -19.234 1 94.5 105 PRO A C 1
ATOM 801 O O . PRO A 1 105 ? -6.098 -10.867 -19.062 1 94.5 105 PRO A O 1
ATOM 804 N N . VAL A 1 106 ? -7.617 -9.648 -20.109 1 95 106 VAL A N 1
ATOM 805 C CA . VAL A 1 106 ? -6.621 -9.023 -20.969 1 95 106 VAL A CA 1
ATOM 806 C C . VAL A 1 106 ? -5.668 -8.172 -20.125 1 95 106 VAL A C 1
ATOM 808 O O . VAL A 1 106 ? -4.449 -8.242 -20.297 1 95 106 VAL A O 1
ATOM 811 N N . LEU A 1 107 ? -6.25 -7.441 -19.234 1 94.19 107 LEU A N 1
ATOM 812 C CA . LEU A 1 107 ? -5.434 -6.625 -18.344 1 94.19 107 LEU A CA 1
ATOM 813 C C . LEU A 1 107 ? -4.555 -7.504 -17.469 1 94.19 107 LEU A C 1
ATOM 815 O O . LEU A 1 107 ? -3.385 -7.191 -17.234 1 94.19 107 LEU A O 1
ATOM 819 N N . LEU A 1 108 ? -5.098 -8.578 -17.031 1 96.75 108 LEU A N 1
ATOM 820 C CA . LEU A 1 108 ? -4.355 -9.477 -16.156 1 96.75 108 LEU A CA 1
ATOM 821 C C . LEU A 1 108 ? -3.119 -10.023 -16.859 1 96.75 108 LEU A C 1
ATOM 823 O O . LEU A 1 108 ? -2.021 -10.008 -16.297 1 96.75 108 LEU A O 1
ATOM 827 N N . LEU A 1 109 ? -3.301 -10.438 -18.047 1 97.25 109 LEU A N 1
ATOM 828 C CA . LEU A 1 109 ? -2.189 -11.016 -18.797 1 97.25 109 LEU A CA 1
ATOM 829 C C . LEU A 1 109 ? -1.169 -9.938 -19.156 1 97.25 109 LEU A C 1
ATOM 831 O O . LEU A 1 109 ? 0.037 -10.203 -19.172 1 97.25 109 LEU A O 1
ATOM 835 N N . ALA A 1 110 ? -1.662 -8.758 -19.438 1 96.75 110 ALA A N 1
ATOM 836 C CA . ALA A 1 110 ? -0.759 -7.645 -19.703 1 96.75 110 ALA A CA 1
ATOM 837 C C . ALA A 1 110 ? 0.113 -7.34 -18.5 1 96.75 110 ALA A C 1
ATOM 839 O O . ALA A 1 110 ? 1.292 -7.008 -18.641 1 96.75 110 ALA A O 1
ATOM 840 N N . LEU A 1 111 ? -0.441 -7.492 -17.344 1 96.12 111 LEU A N 1
ATOM 841 C CA . LEU A 1 111 ? 0.299 -7.223 -16.109 1 96.12 111 LEU A CA 1
ATOM 842 C C . LEU A 1 111 ? 1.336 -8.312 -15.859 1 96.12 111 LEU A C 1
ATOM 844 O O . LEU A 1 111 ? 2.412 -8.031 -15.32 1 96.12 111 LEU A O 1
ATOM 848 N N . VAL A 1 112 ? 1.017 -9.547 -16.234 1 97.25 112 VAL A N 1
ATOM 849 C CA . VAL A 1 112 ? 2.012 -10.609 -16.141 1 97.25 112 VAL 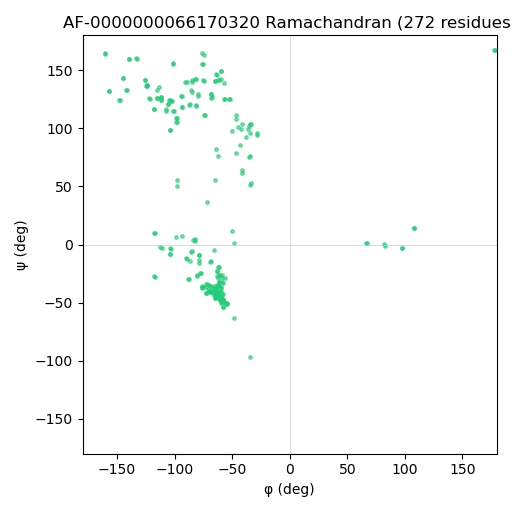A CA 1
ATOM 850 C C . VAL A 1 112 ? 3.207 -10.281 -17.031 1 97.25 112 VAL A C 1
ATOM 852 O O . VAL A 1 112 ? 4.359 -10.375 -16.594 1 97.25 112 VAL A O 1
ATOM 855 N N . ASP A 1 113 ? 2.887 -9.82 -18.234 1 96.12 113 ASP A N 1
ATOM 856 C CA . ASP A 1 113 ? 3.949 -9.453 -19.172 1 96.12 113 ASP A CA 1
ATOM 857 C C . ASP A 1 113 ? 4.809 -8.32 -18.609 1 96.12 113 ASP A C 1
ATOM 859 O O . ASP A 1 113 ? 6.039 -8.375 -18.688 1 96.12 113 ASP A O 1
ATOM 863 N N . ARG A 1 114 ? 4.152 -7.371 -18.078 1 95.75 114 ARG A N 1
ATOM 864 C CA . ARG A 1 114 ? 4.852 -6.238 -17.484 1 95.75 114 ARG A CA 1
ATOM 865 C C . ARG A 1 114 ? 5.734 -6.691 -16.328 1 95.75 114 ARG A C 1
ATOM 867 O O . ARG A 1 114 ? 6.879 -6.258 -16.203 1 95.75 114 ARG A O 1
ATOM 874 N N . ALA A 1 115 ? 5.215 -7.531 -15.492 1 96.5 115 ALA A N 1
ATOM 875 C CA . ALA A 1 115 ? 5.93 -8.047 -14.328 1 96.5 115 ALA A CA 1
ATOM 876 C C . ALA A 1 115 ? 7.188 -8.805 -14.75 1 96.5 115 ALA A C 1
ATOM 878 O O . ALA A 1 115 ? 8.25 -8.633 -14.156 1 96.5 115 ALA A O 1
ATOM 879 N N . LEU A 1 116 ? 7.102 -9.555 -15.758 1 95.5 116 LEU A N 1
ATOM 880 C CA . LEU A 1 116 ? 8.211 -10.391 -16.203 1 95.5 116 LEU A CA 1
ATOM 881 C C . LEU A 1 116 ? 9.258 -9.562 -16.938 1 95.5 116 LEU A C 1
ATOM 883 O O . LEU A 1 116 ? 10.438 -9.93 -16.953 1 95.5 116 LEU A O 1
ATOM 887 N N . ALA A 1 117 ? 8.805 -8.406 -17.5 1 91.81 117 ALA A N 1
ATOM 888 C CA . ALA A 1 117 ? 9.734 -7.508 -18.188 1 91.81 117 ALA A CA 1
ATOM 889 C C . ALA A 1 117 ? 10.57 -6.715 -17.188 1 91.81 117 ALA A C 1
ATOM 891 O O . ALA A 1 117 ? 11.688 -6.301 -17.5 1 91.81 117 ALA A O 1
ATOM 892 N N . THR A 1 118 ? 9.938 -6.305 -16.031 1 76.88 118 THR A N 1
ATOM 893 C CA . THR A 1 118 ? 10.609 -5.535 -14.992 1 76.88 118 THR A CA 1
ATOM 894 C C . THR A 1 118 ? 11.789 -6.32 -14.414 1 76.88 118 THR A C 1
ATOM 896 O O . THR A 1 118 ? 12.828 -5.746 -14.094 1 76.88 118 THR A O 1
ATOM 899 N N . TYR A 1 119 ? 11.758 -7.547 -14.102 1 63 119 TYR A N 1
ATOM 900 C CA . TYR A 1 119 ? 12.828 -8.391 -13.57 1 63 119 TYR A CA 1
ATOM 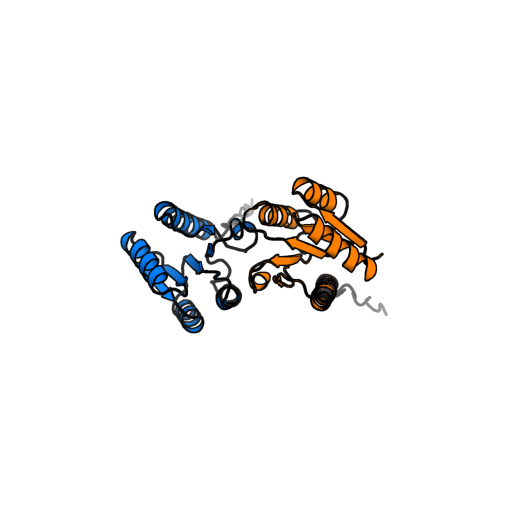901 C C . TYR A 1 119 ? 13.922 -8.602 -14.602 1 63 119 TYR A C 1
ATOM 903 O O . TYR A 1 119 ? 15.102 -8.711 -14.25 1 63 119 TYR A O 1
ATOM 911 N N . ALA A 1 120 ? 13.578 -8.727 -15.852 1 52.09 120 ALA A N 1
ATOM 912 C CA . ALA A 1 120 ? 14.648 -8.906 -16.828 1 52.09 120 ALA A CA 1
ATOM 913 C C . ALA A 1 120 ? 15.625 -7.734 -16.797 1 52.09 120 ALA A C 1
ATOM 915 O O . ALA A 1 120 ? 16.797 -7.879 -17.172 1 52.09 120 ALA A O 1
ATOM 916 N N . LYS A 1 121 ? 15.133 -6.605 -16.438 1 45.94 121 LYS A N 1
ATOM 917 C CA . LYS A 1 121 ? 16.047 -5.465 -16.391 1 45.94 121 LYS A CA 1
ATOM 918 C C . LYS A 1 121 ? 16.828 -5.441 -15.086 1 45.94 121 LYS A C 1
ATOM 920 O O . LYS A 1 121 ? 17.453 -4.43 -14.75 1 45.94 121 LYS A O 1
ATOM 925 N N . GLY A 1 122 ? 16.734 -6.352 -14.242 1 41.91 122 GLY A N 1
ATOM 926 C CA . GLY A 1 122 ? 17.453 -6.43 -12.984 1 41.91 122 GLY A CA 1
ATOM 927 C C . GLY A 1 122 ? 18.859 -5.859 -13.07 1 41.91 122 GLY A C 1
ATOM 928 O O . GLY A 1 122 ? 19.203 -4.949 -12.32 1 41.91 122 GLY A O 1
ATOM 929 N N . THR A 1 123 ? 19.938 -6.727 -13.281 1 37.94 123 THR A N 1
ATOM 930 C CA . THR A 1 123 ? 21.344 -6.473 -12.961 1 37.94 123 THR A CA 1
ATOM 931 C C . THR A 1 123 ? 21.875 -5.309 -13.789 1 37.94 123 THR A C 1
ATOM 933 O O . THR A 1 123 ? 21.938 -5.387 -15.016 1 37.94 123 THR A O 1
ATOM 936 N N . PRO A 1 124 ? 21.609 -4.074 -13.328 1 36.78 124 PRO A N 1
ATOM 937 C CA . PRO A 1 124 ? 22.422 -3.156 -14.133 1 36.78 124 PRO A CA 1
ATOM 938 C C . PRO A 1 124 ? 23.766 -3.758 -14.531 1 36.78 124 PRO A C 1
ATOM 940 O O . PRO A 1 124 ? 24.406 -4.422 -13.719 1 36.78 124 PRO A O 1
ATOM 943 N N . ASP A 1 125 ? 23.922 -4.156 -15.672 1 34.69 125 ASP A N 1
ATOM 944 C CA . ASP A 1 125 ? 25.281 -4.441 -16.141 1 34.69 125 ASP A CA 1
ATOM 945 C C . ASP A 1 125 ? 26.281 -3.465 -15.531 1 34.69 125 ASP A C 1
ATOM 947 O O . ASP A 1 125 ? 26.156 -2.252 -15.711 1 34.69 125 ASP A O 1
ATOM 951 N N . THR A 1 126 ? 26.641 -3.652 -14.242 1 34.09 126 THR A N 1
ATOM 952 C CA . THR A 1 126 ? 27.875 -2.932 -13.891 1 34.09 126 THR A CA 1
ATOM 953 C C . THR A 1 126 ? 28.766 -2.76 -15.117 1 34.09 126 THR A C 1
ATOM 955 O O . THR A 1 126 ? 29.062 -3.73 -15.812 1 34.09 126 THR A O 1
ATOM 958 N N . PRO A 1 127 ? 28.594 -1.628 -15.727 1 34.44 127 PRO A N 1
ATOM 959 C CA . PRO A 1 127 ? 29.578 -1.516 -16.797 1 34.44 127 PRO A CA 1
ATOM 960 C C . PRO A 1 127 ? 30.922 -2.145 -16.438 1 34.44 127 PRO A C 1
ATOM 962 O O . PRO A 1 127 ? 31.359 -2.076 -15.289 1 34.44 127 PRO A O 1
ATOM 965 N N . ASP A 1 128 ? 31.109 -3.287 -16.953 1 33.94 128 ASP A N 1
ATOM 966 C CA . ASP A 1 128 ? 32.438 -3.895 -16.922 1 33.94 128 ASP A CA 1
ATOM 967 C C . ASP A 1 128 ? 33.531 -2.836 -17.047 1 33.94 128 ASP A C 1
ATOM 969 O O . ASP A 1 128 ? 33.781 -2.316 -18.141 1 33.94 128 ASP A O 1
ATOM 973 N N . THR A 1 129 ? 33.375 -1.78 -16.141 1 34.88 129 THR A N 1
ATOM 974 C CA . THR A 1 129 ? 34.5 -0.833 -16.188 1 34.88 129 THR A CA 1
ATOM 975 C C . THR A 1 129 ? 35.844 -1.56 -16.094 1 34.88 129 THR A C 1
ATOM 977 O O . THR A 1 129 ? 36.844 -0.961 -15.727 1 34.88 129 THR A O 1
ATOM 980 N N . THR A 1 130 ? 35.719 -2.908 -16.25 1 33.66 130 THR A N 1
ATOM 981 C CA . THR A 1 130 ? 37.031 -3.533 -16.141 1 33.66 130 THR A CA 1
ATOM 982 C C . THR A 1 130 ? 38 -2.928 -17.156 1 33.66 130 THR A C 1
ATOM 984 O O . THR A 1 130 ? 39.188 -3.189 -17.109 1 33.66 130 THR A O 1
ATOM 987 N N . GLY A 1 131 ? 37.406 -2.439 -18.312 1 31.19 131 GLY A N 1
ATOM 988 C CA . GLY A 1 131 ? 38.438 -2.324 -19.344 1 31.19 131 GLY A CA 1
ATOM 989 C C . GLY A 1 131 ? 39.406 -1.181 -19.094 1 31.19 131 GLY A C 1
ATOM 990 O O . GLY A 1 131 ? 39.188 -0.068 -19.578 1 31.19 131 GLY A O 1
ATOM 991 N N . ALA A 1 132 ? 39.75 -0.916 -17.828 1 35.53 132 ALA A N 1
ATOM 992 C CA . ALA A 1 132 ? 40.812 0.075 -17.812 1 35.53 132 ALA A CA 1
ATOM 993 C C . ALA A 1 132 ? 41.906 -0.291 -18.812 1 35.53 132 ALA A C 1
ATOM 995 O O . ALA A 1 132 ? 42.344 -1.444 -18.875 1 35.53 132 ALA A O 1
ATOM 996 N N . PRO A 1 133 ? 42 0.493 -19.828 1 37.28 133 PRO A N 1
ATOM 997 C CA . PRO A 1 133 ? 43.031 0.18 -20.844 1 37.28 133 PRO A CA 1
ATOM 998 C C . PRO A 1 133 ? 44.375 -0.13 -20.234 1 37.28 133 PRO A C 1
ATOM 1000 O O . PRO A 1 133 ? 44.75 0.461 -19.219 1 37.28 133 PRO A O 1
ATOM 1003 N N . ALA A 1 134 ? 44.781 -1.343 -20.266 1 40.59 134 ALA A N 1
ATOM 1004 C CA . ALA A 1 134 ? 46.125 -1.769 -19.891 1 40.59 134 ALA A CA 1
ATOM 1005 C C . ALA A 1 134 ? 47.156 -0.742 -20.312 1 40.59 134 ALA A C 1
ATOM 1007 O O . ALA A 1 134 ? 47.125 -0.236 -21.438 1 40.59 134 ALA A O 1
ATOM 1008 N N . PRO A 1 135 ? 47.562 0.093 -19.266 1 35.25 135 PRO A N 1
ATOM 1009 C CA . PRO A 1 135 ? 48.594 1.087 -19.641 1 35.25 135 PRO A CA 1
ATOM 1010 C C . PRO A 1 135 ? 49.625 0.526 -20.609 1 35.25 135 PRO A C 1
ATOM 1012 O O . PRO A 1 135 ? 50.062 -0.612 -20.438 1 35.25 135 PRO A O 1
ATOM 1015 N N . ASP A 1 136 ? 49.406 0.686 -21.875 1 30.16 136 ASP A N 1
ATOM 1016 C CA . ASP A 1 136 ? 50.438 0.38 -22.875 1 30.16 136 ASP A CA 1
ATOM 1017 C C . ASP A 1 136 ? 51.781 0.895 -22.422 1 30.16 136 ASP A C 1
ATOM 1019 O O . ASP A 1 136 ? 51.938 2.084 -22.141 1 30.16 136 ASP A O 1
ATOM 1023 N N . ASN A 1 137 ? 52.469 0.051 -21.609 1 32.91 137 ASN A N 1
ATOM 1024 C CA . ASN A 1 137 ? 53.875 0.259 -21.328 1 32.91 137 ASN A CA 1
ATOM 1025 C C . ASN A 1 137 ? 54.625 0.682 -22.594 1 32.91 137 ASN A C 1
ATOM 1027 O O . ASN A 1 137 ? 54.906 -0.146 -23.453 1 32.91 137 ASN A O 1
ATOM 1031 N N . ARG A 1 138 ? 54.344 1.783 -23.25 1 22.73 138 ARG A N 1
ATOM 1032 C CA . ARG A 1 138 ? 55.438 2.242 -24.109 1 22.73 138 ARG A CA 1
ATOM 1033 C C . ARG A 1 138 ? 56.594 2.783 -23.266 1 22.73 138 ARG A C 1
ATOM 1035 O O . ARG A 1 138 ? 56.375 3.455 -22.266 1 22.73 138 ARG A O 1
ATOM 1042 N N . MET B 1 1 ? 11.055 23.578 17.734 1 78.81 1 MET B N 1
ATOM 1043 C CA . MET B 1 1 ? 9.82 23.922 17.031 1 78.81 1 MET B CA 1
ATOM 1044 C C . MET B 1 1 ? 8.859 22.734 17.016 1 78.81 1 MET B C 1
ATOM 1046 O O . MET B 1 1 ? 9.281 21.578 17.078 1 78.81 1 MET B O 1
ATOM 1050 N N . PRO B 1 2 ? 7.586 23.031 17.188 1 93.38 2 PRO B N 1
ATOM 1051 C CA . PRO B 1 2 ? 6.66 21.891 17.203 1 93.38 2 PRO B CA 1
ATOM 1052 C C . PRO B 1 2 ? 6.691 21.094 15.898 1 93.38 2 PRO B C 1
ATOM 1054 O O . PRO B 1 2 ? 6.988 21.641 14.836 1 93.38 2 PRO B O 1
ATOM 1057 N N . ALA B 1 3 ? 6.43 19.844 16.109 1 96.31 3 ALA B N 1
ATOM 1058 C CA . ALA B 1 3 ? 6.387 18.984 14.922 1 96.31 3 ALA B CA 1
ATOM 1059 C C . ALA B 1 3 ? 5.258 19.391 13.984 1 96.31 3 ALA B C 1
ATOM 1061 O O . ALA B 1 3 ? 4.191 19.828 14.43 1 96.31 3 ALA B O 1
ATOM 1062 N N . ARG B 1 4 ? 5.488 19.234 12.742 1 97.94 4 ARG B N 1
ATOM 1063 C CA . ARG B 1 4 ? 4.523 19.625 11.719 1 97.94 4 ARG B CA 1
ATOM 1064 C C . ARG B 1 4 ? 3.822 18.391 11.141 1 97.94 4 ARG B C 1
ATOM 1066 O O . ARG B 1 4 ? 4.469 17.516 10.586 1 97.94 4 ARG B O 1
ATOM 1073 N N . ILE B 1 5 ? 2.479 18.453 11.242 1 98.56 5 ILE B N 1
ATOM 1074 C CA . ILE B 1 5 ? 1.651 17.359 10.727 1 98.56 5 ILE B CA 1
ATOM 1075 C C . ILE B 1 5 ? 0.859 17.844 9.508 1 98.56 5 ILE B C 1
ATOM 1077 O O . ILE B 1 5 ? 0.186 18.875 9.578 1 98.56 5 ILE B O 1
ATOM 1081 N N . LEU B 1 6 ? 1.017 17.156 8.414 1 98.69 6 LEU B N 1
ATOM 1082 C CA . LEU B 1 6 ? 0.191 17.422 7.238 1 98.69 6 LEU B CA 1
ATOM 1083 C C . LEU B 1 6 ? -0.9 16.375 7.094 1 98.69 6 LEU B C 1
ATOM 1085 O O . LEU B 1 6 ? -0.609 15.172 7.051 1 98.69 6 LEU B O 1
ATOM 1089 N N . VAL B 1 7 ? -2.141 16.844 7.051 1 98.19 7 VAL B N 1
ATOM 1090 C CA . VAL B 1 7 ? -3.295 15.977 6.844 1 98.19 7 VAL B CA 1
ATOM 1091 C C . VAL B 1 7 ? -3.756 16.062 5.391 1 98.19 7 VAL B C 1
ATOM 1093 O O . VAL B 1 7 ? -4.191 17.125 4.934 1 98.19 7 VAL B O 1
ATOM 1096 N N . VAL B 1 8 ? -3.633 14.953 4.684 1 96.69 8 VAL B N 1
ATOM 1097 C CA . VAL B 1 8 ? -4.109 14.852 3.309 1 96.69 8 VAL B CA 1
ATOM 1098 C C . VAL B 1 8 ? -5.414 14.062 3.273 1 96.69 8 VAL B C 1
ATOM 1100 O O . VAL B 1 8 ? -5.41 12.836 3.35 1 96.69 8 VAL B O 1
ATOM 1103 N N . GLN B 1 9 ? -6.469 14.836 3.223 1 93.75 9 GLN B N 1
ATOM 1104 C CA . GLN B 1 9 ? -7.809 14.289 3.42 1 93.75 9 GLN B CA 1
ATOM 1105 C C . GLN B 1 9 ? -8.844 15.055 2.598 1 93.75 9 GLN B C 1
ATOM 1107 O O . GLN B 1 9 ? -9.039 16.25 2.801 1 93.75 9 GLN B O 1
ATOM 1112 N N . GLU B 1 10 ? -9.539 14.375 1.826 1 90 10 GLU B N 1
ATOM 1113 C CA . GLU B 1 10 ? -10.438 15.016 0.875 1 90 10 GLU B CA 1
ATOM 1114 C C . GLU B 1 10 ? -11.703 15.531 1.568 1 90 10 GLU B C 1
ATOM 1116 O O . GLU B 1 10 ? -12.289 16.516 1.142 1 90 10 GLU B O 1
ATOM 1121 N N . ASP B 1 11 ? -12.156 14.781 2.549 1 91.31 11 ASP B N 1
ATOM 1122 C CA . ASP B 1 11 ? -13.328 15.227 3.293 1 91.31 11 ASP B CA 1
ATOM 1123 C C . ASP B 1 11 ? -12.977 16.375 4.234 1 91.31 11 ASP B C 1
ATOM 1125 O O . ASP B 1 11 ? -12.273 16.188 5.227 1 91.31 11 ASP B O 1
ATOM 1129 N N . PRO B 1 12 ? -13.516 17.562 3.896 1 94.56 12 PRO B N 1
ATOM 1130 C CA . PRO B 1 12 ? -13.109 18.734 4.684 1 94.56 12 PRO B CA 1
ATOM 1131 C C . PRO B 1 12 ? -13.484 18.609 6.16 1 94.56 12 PRO B C 1
ATOM 1133 O O . PRO B 1 12 ? -12.789 19.156 7.023 1 94.56 12 PRO B O 1
ATOM 1136 N N . ASP B 1 13 ? -14.578 17.938 6.465 1 95.69 13 ASP B N 1
ATOM 1137 C CA . ASP B 1 13 ? -14.992 17.781 7.855 1 95.69 13 ASP B CA 1
ATOM 1138 C C . ASP B 1 13 ? -14.016 16.891 8.625 1 95.69 13 ASP B C 1
ATOM 1140 O O . ASP B 1 13 ? -13.641 17.203 9.758 1 95.69 13 ASP B O 1
ATOM 1144 N N . ILE B 1 14 ? -13.578 15.859 7.988 1 94.06 14 ILE B N 1
ATOM 1145 C CA . ILE B 1 14 ? -12.617 14.961 8.617 1 94.06 14 ILE B CA 1
ATOM 1146 C C . ILE B 1 14 ? -11.266 15.648 8.742 1 94.06 14 ILE B C 1
ATOM 1148 O O . ILE B 1 14 ? -10.602 15.539 9.781 1 94.06 14 ILE B O 1
ATOM 1152 N N . ALA B 1 15 ? -10.93 16.359 7.723 1 96.12 15 ALA B N 1
ATOM 1153 C CA . ALA B 1 15 ? -9.672 17.109 7.746 1 96.12 15 ALA B CA 1
ATOM 1154 C C . ALA B 1 15 ? -9.648 18.094 8.922 1 96.12 15 ALA B C 1
ATOM 1156 O O . ALA B 1 15 ? -8.664 18.141 9.664 1 96.12 15 ALA B O 1
ATOM 1157 N N . ALA B 1 16 ? -10.703 18.828 9.062 1 97.5 16 ALA B N 1
ATOM 1158 C CA . ALA B 1 16 ? -10.797 19.812 10.133 1 97.5 16 ALA B CA 1
ATOM 1159 C C . ALA B 1 16 ? -10.734 19.156 11.5 1 97.5 16 ALA B C 1
ATOM 1161 O O . ALA B 1 16 ? -10.094 19.672 12.422 1 97.5 16 ALA B O 1
ATOM 1162 N N . TYR B 1 17 ? -11.383 18.078 11.602 1 96.94 17 TYR B N 1
ATOM 1163 C CA . TYR B 1 17 ? -11.367 17.328 12.859 1 96.94 17 TYR B CA 1
ATOM 1164 C C . TYR B 1 17 ? -9.945 16.906 13.227 1 96.94 17 TYR B C 1
ATOM 1166 O O . TYR B 1 17 ? -9.5 17.156 14.352 1 96.94 17 TYR B O 1
ATOM 1174 N N . LEU B 1 18 ? -9.234 16.328 12.305 1 97.69 18 LEU B N 1
ATOM 1175 C CA . LEU B 1 18 ? -7.883 15.859 12.555 1 97.69 18 LEU B CA 1
ATOM 1176 C C . LEU B 1 18 ? -6.953 17.016 12.883 1 97.69 18 LEU B C 1
ATOM 1178 O O . LEU B 1 18 ? -6.156 16.938 13.82 1 97.69 18 LEU B O 1
ATOM 1182 N N . VAL B 1 19 ? -7.082 18.078 12.148 1 98.44 19 VAL B N 1
ATOM 1183 C CA . VAL B 1 19 ? -6.25 19.25 12.383 1 98.44 19 VAL B CA 1
ATOM 1184 C C . VAL B 1 19 ? -6.492 19.781 13.789 1 98.44 19 VAL B C 1
ATOM 1186 O O . VAL B 1 19 ? -5.543 20.078 14.523 1 98.44 19 VAL B O 1
ATOM 1189 N N . SER B 1 20 ? -7.73 19.906 14.125 1 98.44 20 SER B N 1
ATOM 1190 C CA . SER B 1 20 ? -8.078 20.406 15.453 1 98.44 20 SER B CA 1
ATOM 1191 C C . SER B 1 20 ? -7.504 19.5 16.547 1 98.44 20 SER B C 1
ATOM 1193 O O . SER B 1 20 ? -6.941 20 17.531 1 98.44 20 SER B O 1
ATOM 1195 N N . LEU B 1 21 ? -7.633 18.25 16.406 1 97.81 21 LEU B N 1
ATOM 1196 C CA . LEU B 1 21 ? -7.125 17.266 17.359 1 97.81 21 LEU B CA 1
ATOM 1197 C C . LEU B 1 21 ? -5.617 17.422 17.547 1 97.81 21 LEU B C 1
ATOM 1199 O O . LEU B 1 21 ? -5.137 17.5 18.672 1 97.81 21 LEU B O 1
ATOM 1203 N N . PHE B 1 22 ? -4.902 17.531 16.453 1 98.5 22 PHE B N 1
ATOM 1204 C CA . PHE B 1 22 ? -3.445 17.594 16.5 1 98.5 22 PHE B CA 1
ATOM 1205 C C . PHE B 1 22 ? -2.975 18.922 17.062 1 98.5 22 PHE B C 1
ATOM 1207 O O . PHE B 1 22 ? -2.01 18.984 17.828 1 98.5 22 PHE B O 1
ATOM 1214 N N . ARG B 1 23 ? -3.664 19.984 16.703 1 98.5 23 ARG B N 1
ATOM 1215 C CA . ARG B 1 23 ? -3.311 21.281 17.25 1 98.5 23 ARG B CA 1
ATOM 1216 C C . ARG B 1 23 ? -3.553 21.328 18.766 1 98.5 23 ARG B C 1
ATOM 1218 O O . ARG B 1 23 ? -2.744 21.891 19.516 1 98.5 23 ARG B O 1
ATOM 1225 N N . GLN B 1 24 ? -4.621 20.75 19.203 1 97.94 24 GLN B N 1
ATOM 1226 C CA . GLN B 1 24 ? -4.93 20.703 20.625 1 97.94 24 GLN B CA 1
ATOM 1227 C C . GLN B 1 24 ? -3.869 19.906 21.391 1 97.94 24 GLN B C 1
ATOM 1229 O O . GLN B 1 24 ? -3.613 20.172 22.562 1 97.94 24 GLN B O 1
ATOM 1234 N N . ALA B 1 25 ? -3.258 19 20.703 1 97.75 25 ALA B N 1
ATOM 1235 C CA . ALA B 1 25 ? -2.23 18.156 21.328 1 97.75 25 ALA B CA 1
ATOM 1236 C C . ALA B 1 25 ? -0.869 18.844 21.297 1 97.75 25 ALA B C 1
ATOM 1238 O O . ALA B 1 25 ? 0.121 18.297 21.781 1 97.75 25 ALA B O 1
ATOM 1239 N N . GLY B 1 26 ? -0.75 20 20.625 1 97.56 26 GLY B N 1
ATOM 1240 C CA . GLY B 1 26 ? 0.464 20.797 20.688 1 97.56 26 GLY B CA 1
ATOM 1241 C C . GLY B 1 26 ? 1.273 20.75 19.406 1 97.56 26 GLY B C 1
ATOM 1242 O O . GLY B 1 26 ? 2.4 21.25 19.359 1 97.56 26 GLY B O 1
ATOM 1243 N N . TYR B 1 27 ? 0.689 20.266 18.344 1 98 27 TYR B N 1
ATOM 1244 C CA . TYR B 1 27 ? 1.39 20.172 17.062 1 98 27 TYR B CA 1
ATOM 1245 C C . TYR B 1 27 ? 0.961 21.312 16.141 1 98 27 TYR B C 1
ATOM 1247 O O . TYR B 1 27 ? -0.086 21.922 16.344 1 98 27 TYR B O 1
ATOM 1255 N N . LYS B 1 28 ? 1.846 21.609 15.227 1 98.31 28 LYS B N 1
ATOM 1256 C CA . LYS B 1 28 ? 1.391 22.328 14.047 1 98.31 28 LYS B CA 1
ATOM 1257 C C . LYS B 1 28 ? 0.716 21.391 13.047 1 98.31 28 LYS B C 1
ATOM 1259 O O . LYS B 1 28 ? 1.258 20.344 12.711 1 98.31 28 LYS B O 1
ATOM 1264 N N . ALA B 1 29 ? -0.473 21.812 12.672 1 98.69 29 ALA B N 1
ATOM 1265 C CA . ALA B 1 29 ? -1.191 20.906 11.773 1 98.69 29 ALA B CA 1
ATOM 1266 C C . ALA B 1 29 ? -1.95 21.703 10.703 1 98.69 29 ALA B C 1
ATOM 1268 O O . ALA B 1 29 ? -2.613 22.688 11.008 1 98.69 29 ALA B O 1
ATOM 1269 N N . ASP B 1 30 ? -1.8 21.266 9.484 1 98.31 30 ASP B N 1
ATOM 1270 C CA . ASP B 1 30 ? -2.539 21.797 8.344 1 98.31 30 ASP B CA 1
ATOM 1271 C C . ASP B 1 30 ? -3.113 20.688 7.48 1 98.31 30 ASP B C 1
ATOM 1273 O O . ASP B 1 30 ? -2.66 19.547 7.555 1 98.31 30 ASP B O 1
ATOM 1277 N N . ALA B 1 31 ? -4.121 21.062 6.699 1 98.25 31 ALA B N 1
ATOM 1278 C CA . ALA B 1 31 ? -4.773 20.047 5.875 1 98.25 31 ALA B CA 1
ATOM 1279 C C . ALA B 1 31 ? -4.785 20.453 4.406 1 98.25 31 ALA B C 1
ATOM 1281 O O . ALA B 1 31 ? -4.871 21.641 4.086 1 98.25 31 ALA B O 1
ATOM 1282 N N . ALA B 1 32 ? -4.586 19.484 3.572 1 96.75 32 ALA B N 1
ATOM 1283 C CA . ALA B 1 32 ? -4.852 19.594 2.141 1 96.75 32 ALA B CA 1
ATOM 1284 C C . ALA B 1 32 ? -6.035 18.719 1.731 1 96.75 32 ALA B C 1
ATOM 1286 O O . ALA B 1 32 ? -6.059 17.531 2.027 1 96.75 32 ALA B O 1
ATOM 1287 N N . THR B 1 33 ? -7.004 19.281 1.078 1 94.06 33 THR B N 1
ATOM 1288 C CA . THR B 1 33 ? -8.195 18.531 0.688 1 94.06 33 THR B CA 1
ATOM 1289 C C . THR B 1 33 ? -8.156 18.188 -0.799 1 94.06 33 THR B C 1
ATOM 1291 O O . THR B 1 33 ? -9.039 17.5 -1.309 1 94.06 33 THR B O 1
ATOM 1294 N N . GLU B 1 34 ? -7.066 18.703 -1.472 1 91.25 34 GLU B N 1
ATOM 1295 C CA . GLU B 1 34 ? -6.852 18.406 -2.887 1 91.25 34 GLU B CA 1
ATOM 1296 C C . GLU B 1 34 ? -5.379 18.156 -3.182 1 91.25 34 GLU B C 1
ATOM 1298 O O . GLU B 1 34 ? -4.504 18.578 -2.424 1 91.25 34 GLU B O 1
ATOM 1303 N N . GLY B 1 35 ? -5.109 17.5 -4.277 1 90.94 35 GLY B N 1
ATOM 1304 C CA . GLY B 1 35 ? -3.762 17.125 -4.668 1 90.94 35 GLY B CA 1
ATOM 1305 C C . GLY B 1 35 ? -2.824 18.312 -4.805 1 90.94 35 GLY B C 1
ATOM 1306 O O . GLY B 1 35 ? -1.782 18.359 -4.148 1 90.94 35 GLY B O 1
ATOM 1307 N N . PRO B 1 36 ? -3.195 19.297 -5.578 1 94.38 36 PRO B N 1
ATOM 1308 C CA . PRO B 1 36 ? -2.316 20.453 -5.781 1 94.38 36 PRO B CA 1
ATOM 1309 C C . PRO B 1 36 ? -1.994 21.188 -4.48 1 94.38 36 PRO B C 1
ATOM 1311 O O . PRO B 1 36 ? -0.867 21.641 -4.293 1 94.38 36 PRO B O 1
ATOM 1314 N N . ASP B 1 37 ? -2.936 21.281 -3.58 1 95.81 37 ASP B N 1
ATOM 1315 C CA . ASP B 1 37 ? -2.701 21.922 -2.287 1 95.81 37 ASP B CA 1
ATOM 1316 C C . ASP B 1 37 ? -1.673 21.141 -1.47 1 95.81 37 ASP B C 1
ATOM 1318 O O . ASP B 1 37 ? -0.787 21.734 -0.85 1 95.81 37 ASP B O 1
ATOM 1322 N N . ALA B 1 38 ? -1.794 19.859 -1.461 1 96.94 38 ALA B N 1
ATOM 1323 C CA . ALA B 1 38 ? -0.859 19.016 -0.724 1 96.94 38 ALA B CA 1
ATOM 1324 C C . ALA B 1 38 ? 0.565 19.203 -1.24 1 96.94 38 ALA B C 1
ATOM 1326 O O . ALA B 1 38 ? 1.507 19.312 -0.452 1 96.94 38 ALA B O 1
ATOM 1327 N N . VAL B 1 39 ? 0.658 19.203 -2.559 1 97.19 39 VAL B N 1
ATOM 1328 C CA . VAL B 1 39 ? 1.958 19.391 -3.199 1 97.19 39 VAL B CA 1
ATOM 1329 C C . VAL B 1 39 ? 2.562 20.719 -2.783 1 97.19 39 VAL B C 1
ATOM 1331 O O . VAL B 1 39 ? 3.725 20.781 -2.371 1 97.19 39 VAL B O 1
ATOM 1334 N N . GLU B 1 40 ? 1.797 21.75 -2.82 1 97.75 40 GLU B N 1
ATOM 1335 C CA . GLU B 1 40 ? 2.26 23.078 -2.459 1 97.75 40 GLU B CA 1
ATOM 1336 C C . GLU B 1 40 ? 2.707 23.141 -1.001 1 97.75 40 GLU B C 1
ATOM 1338 O O . GLU B 1 40 ? 3.729 23.75 -0.682 1 97.75 40 GLU B O 1
ATOM 1343 N N . MET B 1 41 ? 2.023 22.531 -0.198 1 97.88 41 MET B N 1
ATOM 1344 C CA . MET B 1 41 ? 2.311 22.578 1.232 1 97.88 41 MET B CA 1
ATOM 1345 C C . MET B 1 41 ? 3.617 21.844 1.545 1 97.88 41 MET B C 1
ATOM 1347 O O . MET B 1 41 ? 4.395 22.297 2.387 1 97.88 41 MET B O 1
ATOM 1351 N N . VAL B 1 42 ? 3.832 20.734 0.901 1 97.62 42 VAL B N 1
ATOM 1352 C CA . VAL B 1 42 ? 5.078 20 1.096 1 97.62 42 VAL B CA 1
ATOM 1353 C C . VAL B 1 42 ? 6.25 20.828 0.56 1 97.62 42 VAL B C 1
ATOM 1355 O O . VAL B 1 42 ? 7.309 20.891 1.189 1 97.62 42 VAL B O 1
ATOM 1358 N N . GLN B 1 43 ? 6.02 21.406 -0.606 1 96.69 43 GLN B N 1
ATOM 1359 C CA . GLN B 1 43 ? 7.062 22.219 -1.223 1 96.69 43 GLN B CA 1
ATOM 1360 C C . GLN B 1 43 ? 7.414 23.422 -0.35 1 96.69 43 GLN B C 1
ATOM 1362 O O . GLN B 1 43 ? 8.57 23.844 -0.296 1 96.69 43 GLN B O 1
ATOM 1367 N N . ALA B 1 44 ? 6.438 23.969 0.311 1 96.69 44 ALA B N 1
ATOM 1368 C CA . ALA B 1 44 ? 6.633 25.141 1.164 1 96.69 44 ALA B CA 1
ATOM 1369 C C . ALA B 1 44 ? 7.387 24.766 2.439 1 96.69 44 ALA B C 1
ATOM 1371 O O . ALA B 1 44 ? 8.242 25.516 2.904 1 96.69 44 ALA B O 1
ATOM 1372 N N . SER B 1 45 ? 7.02 23.641 3.002 1 95.44 45 SER B N 1
ATOM 1373 C CA . SER B 1 45 ? 7.641 23.172 4.238 1 95.44 45 SER B CA 1
ATOM 1374 C C . SER B 1 45 ? 7.488 21.672 4.398 1 95.44 45 SER B C 1
ATOM 1376 O O . SER B 1 45 ? 6.379 21.141 4.324 1 95.44 45 SER B O 1
ATOM 1378 N N . ARG B 1 46 ? 8.586 21.031 4.719 1 96.25 46 ARG B N 1
ATOM 1379 C CA . ARG B 1 46 ? 8.578 19.578 4.906 1 96.25 46 ARG B CA 1
ATOM 1380 C C . ARG B 1 46 ? 7.773 19.188 6.141 1 96.25 46 ARG B C 1
ATOM 1382 O O . ARG B 1 46 ? 8.016 19.703 7.234 1 96.25 46 ARG B O 1
ATOM 1389 N N . PRO B 1 47 ? 6.863 18.344 6.004 1 98 47 PRO B N 1
ATOM 1390 C CA . PRO B 1 47 ? 6.188 17.828 7.199 1 98 47 PRO B CA 1
ATOM 1391 C C . PRO B 1 47 ? 7.031 16.797 7.961 1 98 47 PRO B C 1
ATOM 1393 O O . PRO B 1 47 ? 7.922 16.188 7.383 1 98 47 PRO B O 1
ATOM 1396 N N . ASP B 1 48 ? 6.727 16.703 9.219 1 97.56 48 ASP B N 1
ATOM 1397 C CA . ASP B 1 48 ? 7.363 15.68 10.039 1 97.56 48 ASP B CA 1
ATOM 1398 C C . ASP B 1 48 ? 6.57 14.375 9.984 1 97.56 48 ASP B C 1
ATOM 1400 O O . ASP B 1 48 ? 7.129 13.297 10.188 1 97.56 48 ASP B O 1
ATOM 1404 N N . VAL B 1 49 ? 5.297 14.508 9.797 1 98.12 49 VAL B N 1
ATOM 1405 C CA . VAL B 1 49 ? 4.375 13.383 9.688 1 98.12 49 VAL B CA 1
ATOM 1406 C C . VAL B 1 49 ? 3.271 13.711 8.688 1 98.12 49 VAL B C 1
ATOM 1408 O O . VAL B 1 49 ? 2.789 14.844 8.633 1 98.12 49 VAL B O 1
ATOM 1411 N N . VAL B 1 50 ? 2.84 12.727 7.926 1 98.19 50 VAL B N 1
ATOM 1412 C CA . VAL B 1 50 ? 1.721 12.898 7.004 1 98.19 50 VAL B CA 1
ATOM 1413 C C . VAL B 1 50 ? 0.62 11.891 7.34 1 98.19 50 VAL B C 1
ATOM 1415 O O . VAL B 1 50 ? 0.886 10.695 7.488 1 98.19 50 VAL B O 1
ATOM 1418 N N . PHE B 1 51 ? -0.554 12.336 7.551 1 97.81 51 PHE B N 1
ATOM 1419 C CA . PHE B 1 51 ? -1.746 11.492 7.551 1 97.81 51 PHE B CA 1
ATOM 1420 C C . PHE B 1 51 ? -2.402 11.484 6.176 1 97.81 51 PHE B C 1
ATOM 1422 O O . PHE B 1 51 ? -2.842 12.531 5.684 1 97.81 51 PHE B O 1
ATOM 1429 N N . LEU B 1 52 ? -2.457 10.367 5.602 1 96 52 LEU B N 1
ATOM 1430 C CA . LEU B 1 52 ? -2.861 10.234 4.203 1 96 52 LEU B CA 1
ATOM 1431 C C . LEU B 1 52 ? -4.133 9.406 4.082 1 96 52 LEU B C 1
ATOM 1433 O O . LEU B 1 52 ? -4.141 8.219 4.426 1 96 52 LEU B O 1
ATOM 1437 N N . ASP B 1 53 ? -5.137 10.008 3.605 1 92.62 53 ASP B N 1
ATOM 1438 C CA . ASP B 1 53 ? -6.379 9.305 3.307 1 92.62 53 ASP B CA 1
ATOM 1439 C C . ASP B 1 53 ? -6.301 8.602 1.95 1 92.62 53 ASP B C 1
ATOM 1441 O O . ASP B 1 53 ? -6.047 9.25 0.929 1 92.62 53 ASP B O 1
ATOM 1445 N N . LEU B 1 54 ? -6.445 7.242 1.903 1 87.25 54 LEU B N 1
ATOM 1446 C CA . LEU B 1 54 ? -6.441 6.48 0.66 1 87.25 54 LEU B CA 1
ATOM 1447 C C . LEU B 1 54 ? -7.863 6.18 0.201 1 87.25 54 LEU B C 1
ATOM 1449 O O . LEU B 1 54 ? -8.094 5.223 -0.543 1 87.25 54 LEU B O 1
ATOM 1453 N N . ALA B 1 55 ? -8.68 7.137 0.043 1 74.31 55 ALA B N 1
ATOM 1454 C CA . ALA B 1 55 ? -10.055 6.91 -0.392 1 74.31 55 ALA B CA 1
ATOM 1455 C C . ALA B 1 55 ? -10.094 6.234 -1.759 1 74.31 55 ALA B C 1
ATOM 1457 O O . ALA B 1 55 ? -9.18 6.406 -2.57 1 74.31 55 ALA B O 1
ATOM 1458 N N . LEU B 1 56 ? -11.062 5.281 -1.999 1 63.25 56 LEU B N 1
ATOM 1459 C CA . LEU B 1 56 ? -11.164 4.363 -3.129 1 63.25 56 LEU B CA 1
ATOM 1460 C C . LEU B 1 56 ? -11.5 5.117 -4.414 1 63.25 56 LEU B C 1
ATOM 1462 O O . LEU B 1 56 ? -11 4.773 -5.488 1 63.25 56 LEU B O 1
ATOM 1466 N N . PRO B 1 57 ? -12.32 6.043 -4.375 1 65.25 57 PRO B N 1
ATOM 1467 C CA . PRO B 1 57 ? -12.633 6.594 -5.695 1 65.25 57 PRO B CA 1
ATOM 1468 C C . PRO B 1 57 ? -11.547 7.543 -6.207 1 65.25 57 PRO B C 1
ATOM 1470 O O . PRO B 1 57 ? -11.477 7.805 -7.41 1 65.25 57 PRO B O 1
ATOM 1473 N N . GLN B 1 58 ? -10.727 7.887 -5.328 1 64 58 GLN B N 1
ATOM 1474 C CA . GLN B 1 58 ? -9.758 8.891 -5.766 1 64 58 GLN B CA 1
ATOM 1475 C C . GLN B 1 58 ? -8.344 8.312 -5.793 1 64 58 GLN B C 1
ATOM 1477 O O . GLN B 1 58 ? -7.965 7.543 -4.902 1 64 58 GLN B O 1
ATOM 1482 N N . ARG B 1 59 ? -7.578 8.57 -6.84 1 75.38 59 ARG B N 1
ATOM 1483 C CA . ARG B 1 59 ? -6.219 8.07 -7.027 1 75.38 59 ARG B CA 1
ATOM 1484 C C . ARG B 1 59 ? -5.188 9.117 -6.633 1 75.38 59 ARG B C 1
ATOM 1486 O O . ARG B 1 59 ? -3.988 8.844 -6.609 1 75.38 59 ARG B O 1
ATOM 1493 N N . TRP B 1 60 ? -5.719 10.109 -6.121 1 86.81 60 TRP B N 1
ATOM 1494 C CA . TRP B 1 60 ? -4.707 11.156 -5.98 1 86.81 60 TRP B CA 1
ATOM 1495 C C . TRP B 1 60 ? -3.854 10.922 -4.738 1 86.81 60 TRP B C 1
ATOM 1497 O O . TRP B 1 60 ? -2.68 11.305 -4.707 1 86.81 60 TRP B O 1
ATOM 1507 N N . GLY B 1 61 ? -4.398 10.219 -3.674 1 90.94 61 GLY B N 1
ATOM 1508 C CA . GLY B 1 61 ? -3.604 9.891 -2.502 1 90.94 61 GLY B CA 1
ATOM 1509 C C . GLY B 1 61 ? -2.326 9.141 -2.838 1 90.94 61 GLY B C 1
ATOM 1510 O O . GLY B 1 61 ? -1.228 9.609 -2.535 1 90.94 61 GLY B O 1
ATOM 1511 N N . PRO B 1 62 ? -2.523 8.109 -3.596 1 92.38 62 PRO B N 1
ATOM 1512 C CA . PRO B 1 62 ? -1.343 7.344 -3.998 1 92.38 62 PRO B CA 1
ATOM 1513 C C . PRO B 1 62 ? -0.398 8.141 -4.895 1 92.38 62 PRO B C 1
ATOM 1515 O O . PRO B 1 62 ? 0.824 8.016 -4.77 1 92.38 62 PRO B O 1
ATOM 1518 N N . ARG B 1 63 ? -0.967 8.898 -5.754 1 92.81 63 ARG B N 1
ATOM 1519 C CA . ARG B 1 63 ? -0.146 9.734 -6.625 1 92.81 63 ARG B CA 1
ATOM 1520 C C . ARG B 1 63 ? 0.628 10.766 -5.816 1 92.81 63 ARG B C 1
ATOM 1522 O O . ARG B 1 63 ? 1.807 11.016 -6.082 1 92.81 63 ARG B O 1
ATOM 1529 N N . PHE B 1 64 ? -0.029 11.391 -4.883 1 95 64 PHE B N 1
ATOM 1530 C CA . PHE B 1 64 ? 0.633 12.336 -3.986 1 95 64 PHE B CA 1
ATOM 1531 C C . PHE B 1 64 ? 1.779 11.656 -3.242 1 95 64 PHE B C 1
ATOM 1533 O O . PHE B 1 64 ? 2.885 12.195 -3.174 1 95 64 PHE B O 1
ATOM 1540 N N . TYR B 1 65 ? 1.503 10.523 -2.678 1 96.12 65 TYR B N 1
ATOM 1541 C CA . TYR B 1 65 ? 2.529 9.789 -1.947 1 96.12 65 TYR B CA 1
ATOM 1542 C C . TYR B 1 65 ? 3.748 9.531 -2.826 1 96.12 65 TYR B C 1
ATOM 1544 O O . TYR B 1 65 ? 4.883 9.805 -2.42 1 96.12 65 TYR B O 1
ATOM 1552 N N . SER B 1 66 ? 3.488 9.016 -4 1 95.81 66 SER B N 1
ATOM 1553 C CA . SER B 1 66 ? 4.562 8.68 -4.93 1 95.81 66 SER B CA 1
ATOM 1554 C C . SER B 1 66 ? 5.414 9.898 -5.262 1 95.81 66 SER B C 1
ATOM 1556 O O . SER B 1 66 ? 6.641 9.805 -5.332 1 95.81 66 SER B O 1
ATOM 1558 N N . TRP B 1 67 ? 4.734 10.977 -5.477 1 96.62 67 TRP B N 1
ATOM 1559 C CA . TRP B 1 67 ? 5.441 12.227 -5.738 1 96.62 67 TRP B CA 1
ATOM 1560 C C . TRP B 1 67 ? 6.242 12.664 -4.516 1 96.62 67 TRP B C 1
ATOM 1562 O O . TRP B 1 67 ? 7.426 12.984 -4.625 1 96.62 67 TRP B O 1
ATOM 1572 N N . MET B 1 68 ? 5.684 12.633 -3.363 1 97.38 68 MET B N 1
ATOM 1573 C CA . MET B 1 68 ? 6.273 13.148 -2.131 1 97.38 68 MET B CA 1
ATOM 1574 C C . MET B 1 68 ? 7.578 12.422 -1.811 1 97.38 68 MET B C 1
ATOM 1576 O O . MET B 1 68 ? 8.578 13.062 -1.475 1 97.38 68 MET B O 1
ATOM 1580 N N . VAL B 1 69 ? 7.57 11.141 -1.944 1 96.62 69 VAL B N 1
ATOM 1581 C CA . VAL B 1 69 ? 8.727 10.359 -1.513 1 96.62 69 VAL B CA 1
ATOM 1582 C C . VAL B 1 69 ? 9.906 10.633 -2.438 1 96.62 69 VAL B C 1
ATOM 1584 O O . VAL B 1 69 ? 11.047 10.289 -2.115 1 96.62 69 VAL B O 1
ATOM 1587 N N . THR B 1 70 ? 9.648 11.242 -3.594 1 96.19 70 THR B N 1
ATOM 1588 C CA . THR B 1 70 ? 10.727 11.57 -4.523 1 96.19 70 THR B CA 1
ATOM 1589 C C . THR B 1 70 ? 11.289 12.953 -4.23 1 96.19 70 THR B C 1
ATOM 1591 O O . THR B 1 70 ? 12.305 13.352 -4.809 1 96.19 70 THR B O 1
ATOM 1594 N N . GLN B 1 71 ? 10.641 13.719 -3.43 1 96.25 71 GLN B N 1
ATOM 1595 C CA . GLN B 1 71 ? 11.086 15.07 -3.113 1 96.25 71 GLN B CA 1
ATOM 1596 C C . GLN B 1 71 ? 12.273 15.055 -2.164 1 96.25 71 GLN B C 1
ATOM 1598 O O . GLN B 1 71 ? 12.336 14.227 -1.25 1 96.25 71 GLN B O 1
ATOM 1603 N N . PRO B 1 72 ? 13.211 15.953 -2.402 1 94.12 72 PRO B N 1
ATOM 1604 C CA . PRO B 1 72 ? 14.375 16.016 -1.508 1 94.12 72 PRO B CA 1
ATOM 1605 C C . PRO B 1 72 ? 13.977 16.109 -0.036 1 94.12 72 PRO B C 1
ATOM 1607 O O . PRO B 1 72 ? 13.203 16.984 0.342 1 94.12 72 PRO B O 1
ATOM 1610 N N . GLY B 1 73 ? 14.5 15.172 0.765 1 93.38 73 GLY B N 1
ATOM 1611 C CA . GLY B 1 73 ? 14.281 15.203 2.203 1 93.38 73 GLY B CA 1
ATOM 1612 C C . GLY B 1 73 ? 12.953 14.609 2.619 1 93.38 73 GLY B C 1
ATOM 1613 O O . GLY B 1 73 ? 12.656 14.508 3.812 1 93.38 73 GLY B O 1
ATOM 1614 N N . CYS B 1 74 ? 12.133 14.125 1.663 1 96.19 74 CYS B N 1
ATOM 1615 C CA . CYS B 1 74 ? 10.789 13.703 2.014 1 96.19 74 CYS B CA 1
ATOM 1616 C C . CYS B 1 74 ? 10.633 12.188 1.855 1 96.19 74 CYS B C 1
ATOM 1618 O O . CYS B 1 74 ? 9.586 11.633 2.191 1 96.19 74 CYS B O 1
ATOM 1620 N N . GLY B 1 75 ? 11.672 11.5 1.392 1 93.75 75 GLY B N 1
ATOM 1621 C CA . GLY B 1 75 ? 11.609 10.078 1.097 1 93.75 75 GLY B CA 1
ATOM 1622 C C . GLY B 1 75 ? 11.281 9.234 2.312 1 93.75 75 GLY B C 1
ATOM 1623 O O . GLY B 1 75 ? 10.695 8.156 2.184 1 93.75 75 GLY B O 1
ATOM 1624 N N . ASN B 1 76 ? 11.602 9.727 3.496 1 94.88 76 ASN B N 1
ATOM 1625 C CA . ASN B 1 76 ? 11.438 8.93 4.707 1 94.88 76 ASN B CA 1
ATOM 1626 C C . ASN B 1 76 ? 10.445 9.57 5.672 1 94.88 76 ASN B C 1
ATOM 1628 O O . ASN B 1 76 ? 10.352 9.172 6.832 1 94.88 76 ASN B O 1
ATOM 1632 N N . VAL B 1 77 ? 9.781 10.578 5.172 1 97.12 77 VAL B N 1
ATOM 1633 C CA . VAL B 1 77 ? 8.758 11.172 6.027 1 97.12 77 VAL B CA 1
ATOM 1634 C C . VAL B 1 77 ? 7.75 10.094 6.445 1 97.12 77 VAL B C 1
ATOM 1636 O O . VAL B 1 77 ? 7.172 9.414 5.594 1 97.12 77 VAL B O 1
ATOM 1639 N N . PRO B 1 78 ? 7.531 9.922 7.75 1 98.12 78 PRO B N 1
ATOM 1640 C CA . PRO B 1 78 ? 6.562 8.914 8.188 1 98.12 78 PRO B CA 1
ATOM 1641 C C . PRO B 1 78 ? 5.137 9.242 7.75 1 98.12 78 PRO B C 1
ATOM 1643 O O . PRO B 1 78 ? 4.73 10.406 7.77 1 98.12 78 PRO B O 1
ATOM 1646 N N . VAL B 1 79 ? 4.441 8.211 7.367 1 97.62 79 VAL B N 1
ATOM 1647 C CA . VAL B 1 79 ? 3.068 8.367 6.906 1 97.62 79 VAL B CA 1
ATOM 1648 C C . VAL B 1 79 ? 2.143 7.473 7.73 1 97.62 79 VAL B C 1
ATOM 1650 O O . VAL B 1 79 ? 2.482 6.324 8.031 1 97.62 79 VAL B O 1
ATOM 1653 N N . VAL B 1 80 ? 1.067 7.996 8.094 1 97.06 80 VAL B N 1
ATOM 1654 C CA . VAL B 1 80 ? -0.04 7.23 8.656 1 97.06 80 VAL B CA 1
ATOM 1655 C C . VAL B 1 80 ? -1.161 7.113 7.625 1 97.06 80 VAL B C 1
ATOM 1657 O O . VAL B 1 80 ? -1.674 8.125 7.141 1 97.06 80 VAL B O 1
ATOM 1660 N N . LEU B 1 81 ? -1.473 5.914 7.309 1 94.56 81 LEU B N 1
ATOM 1661 C CA . LEU B 1 81 ? -2.496 5.672 6.297 1 94.56 81 LEU B CA 1
ATOM 1662 C C . LEU B 1 81 ? -3.885 5.637 6.926 1 94.56 81 LEU B C 1
ATOM 1664 O O . LEU B 1 81 ? -4.129 4.863 7.852 1 94.56 81 LEU B O 1
ATOM 1668 N N . VAL B 1 82 ? -4.691 6.508 6.48 1 91.94 82 VAL B N 1
ATOM 1669 C CA . VAL B 1 82 ? -6.078 6.535 6.938 1 91.94 82 VAL B CA 1
ATOM 1670 C C . VAL B 1 82 ? -6.973 5.828 5.926 1 91.94 82 VAL B C 1
ATOM 1672 O O . VAL B 1 82 ? -7.266 6.371 4.859 1 91.94 82 VAL B O 1
ATOM 1675 N N . THR B 1 83 ? -7.418 4.68 6.195 1 84 83 THR B N 1
ATOM 1676 C CA . THR B 1 83 ? -8.148 3.84 5.25 1 84 83 THR B CA 1
ATOM 1677 C C . THR B 1 83 ? -8.953 2.775 5.984 1 84 83 THR B C 1
ATOM 1679 O O . THR B 1 83 ? -8.789 2.584 7.191 1 84 83 THR B O 1
ATOM 1682 N N . ASP B 1 84 ? -9.875 2.186 5.293 1 78.88 84 ASP B N 1
ATOM 1683 C CA . ASP B 1 84 ? -10.648 1.082 5.852 1 78.88 84 ASP B CA 1
ATOM 1684 C C . ASP B 1 84 ? -9.891 -0.238 5.73 1 78.88 84 ASP B C 1
ATOM 1686 O O . ASP B 1 84 ? -10.383 -1.282 6.168 1 78.88 84 ASP B O 1
ATOM 1690 N N . PHE B 1 85 ? -8.664 -0.169 5.219 1 78 85 PHE B N 1
ATOM 1691 C CA . PHE B 1 85 ? -7.887 -1.383 4.984 1 78 85 PHE B CA 1
ATOM 1692 C C . PHE B 1 85 ? -6.762 -1.512 6 1 78 85 PHE B C 1
ATOM 1694 O O . PHE B 1 85 ? -5.793 -0.751 5.961 1 78 85 PHE B O 1
ATOM 1701 N N . ALA B 1 86 ? -6.891 -2.557 6.766 1 78.25 86 ALA B N 1
ATOM 1702 C CA . ALA B 1 86 ? -5.891 -2.748 7.812 1 78.25 86 ALA B CA 1
ATOM 1703 C C . ALA B 1 86 ? -4.633 -3.414 7.258 1 78.25 86 ALA B C 1
ATOM 1705 O O . ALA B 1 86 ? -4.715 -4.234 6.34 1 78.25 86 ALA B O 1
ATOM 1706 N N . GLY B 1 87 ? -3.512 -2.994 7.758 1 86.5 87 GLY B N 1
ATOM 1707 C CA . GLY B 1 87 ? -2.283 -3.727 7.5 1 86.5 87 GLY B CA 1
ATOM 1708 C C . GLY B 1 87 ? -1.471 -3.15 6.355 1 86.5 87 GLY B C 1
ATOM 1709 O O . GLY B 1 87 ? -0.358 -3.607 6.086 1 86.5 87 GLY B O 1
ATOM 1710 N N . LEU B 1 88 ? -1.925 -2.125 5.672 1 90.12 88 LEU B N 1
ATOM 1711 C CA . LEU B 1 88 ? -1.229 -1.57 4.516 1 90.12 88 LEU B CA 1
ATOM 1712 C C . LEU B 1 88 ? 0.133 -1.015 4.918 1 90.12 88 LEU B C 1
ATOM 1714 O O . LEU B 1 88 ? 1.03 -0.894 4.078 1 90.12 88 LEU B O 1
ATOM 1718 N N . GLU B 1 89 ? 0.301 -0.669 6.199 1 92.69 89 GLU B N 1
ATOM 1719 C CA . GLU B 1 89 ? 1.586 -0.163 6.668 1 92.69 89 GLU B CA 1
ATOM 1720 C C . GLU B 1 89 ? 2.688 -1.204 6.492 1 92.69 89 GLU B C 1
ATOM 1722 O O . GLU B 1 89 ? 3.873 -0.865 6.477 1 92.69 89 GLU B O 1
ATOM 1727 N N . LEU B 1 90 ? 2.295 -2.422 6.352 1 92.81 90 LEU B N 1
ATOM 1728 C CA . LEU B 1 90 ? 3.258 -3.506 6.191 1 92.81 90 LEU B CA 1
ATOM 1729 C C . LEU B 1 90 ? 3.781 -3.561 4.762 1 92.81 90 LEU B C 1
ATOM 1731 O O . LEU B 1 90 ? 4.758 -4.258 4.48 1 92.81 90 LEU B O 1
ATOM 1735 N N . MET B 1 91 ? 3.18 -2.791 3.904 1 94.44 91 MET B N 1
ATOM 1736 C CA . MET B 1 91 ? 3.531 -2.885 2.49 1 94.44 91 MET B CA 1
ATOM 1737 C C . MET B 1 91 ? 4.121 -1.57 1.988 1 94.44 91 MET B C 1
ATOM 1739 O O . MET B 1 91 ? 4.828 -1.547 0.98 1 94.44 91 MET B O 1
ATOM 1743 N N . VAL B 1 92 ? 3.736 -0.478 2.605 1 94.94 92 VAL B N 1
ATOM 1744 C CA . VAL B 1 92 ? 4.125 0.863 2.182 1 94.94 92 VAL B CA 1
ATOM 1745 C C . VAL B 1 92 ? 5.371 1.305 2.941 1 94.94 92 VAL B C 1
ATOM 1747 O O . VAL B 1 92 ? 5.363 1.376 4.172 1 94.94 92 VAL B O 1
ATOM 1750 N N . PRO B 1 93 ? 6.301 1.707 2.111 1 92.12 93 PRO B N 1
ATOM 1751 C CA . PRO B 1 93 ? 7.52 2.164 2.783 1 92.12 93 PRO B CA 1
ATOM 1752 C C . PRO B 1 93 ? 7.277 3.365 3.693 1 92.12 93 PRO B C 1
ATOM 1754 O O . PRO B 1 93 ? 6.434 4.215 3.389 1 92.12 93 PRO B O 1
ATOM 1757 N N . ASN B 1 94 ? 7.828 3.535 4.797 1 95.75 94 ASN B N 1
ATOM 1758 C CA . ASN B 1 94 ? 7.824 4.605 5.789 1 95.75 94 ASN B CA 1
ATOM 1759 C C . ASN B 1 94 ? 6.453 4.77 6.434 1 95.75 94 ASN B C 1
ATOM 1761 O O . ASN B 1 94 ? 6.199 5.766 7.117 1 95.75 94 ASN B O 1
ATOM 1765 N N . ALA B 1 95 ? 5.465 3.891 6.027 1 96.38 95 ALA B N 1
ATOM 1766 C CA . ALA B 1 95 ? 4.215 3.891 6.781 1 96.38 95 ALA B CA 1
ATOM 1767 C C . ALA B 1 95 ? 4.418 3.332 8.188 1 96.38 95 ALA B C 1
ATOM 1769 O O . ALA B 1 95 ? 4.941 2.227 8.352 1 96.38 95 ALA B O 1
ATOM 1770 N N . VAL B 1 96 ? 3.928 4.109 9.133 1 95.56 96 VAL B N 1
ATOM 1771 C CA . VAL B 1 96 ? 4.191 3.713 10.516 1 95.56 96 VAL B CA 1
ATOM 1772 C C . VAL B 1 96 ? 2.934 3.107 11.133 1 95.56 96 VAL B C 1
ATOM 1774 O O . VAL B 1 96 ? 2.971 2.584 12.25 1 95.56 96 VAL B O 1
ATOM 1777 N N . GLY B 1 97 ? 1.809 3.213 10.383 1 94.25 97 GLY B N 1
ATOM 1778 C CA . GLY B 1 97 ? 0.561 2.645 10.859 1 94.25 97 GLY B CA 1
ATOM 1779 C C . GLY B 1 97 ? -0.608 2.891 9.93 1 94.25 97 GLY B C 1
ATOM 1780 O O . GLY B 1 97 ? -0.488 3.643 8.961 1 94.25 97 GLY B O 1
ATOM 1781 N N . THR B 1 98 ? -1.655 2.172 10.211 1 92.06 98 THR B N 1
ATOM 1782 C CA . THR B 1 98 ? -2.93 2.34 9.523 1 92.06 98 THR B CA 1
ATOM 1783 C C . THR B 1 98 ? -4.051 2.617 10.516 1 92.06 98 THR B C 1
ATOM 1785 O O . THR B 1 98 ? -4.09 2.025 11.602 1 92.06 98 THR B O 1
ATOM 1788 N N . VAL B 1 99 ? -4.859 3.568 10.078 1 90.88 99 VAL B N 1
ATOM 1789 C CA . VAL B 1 99 ? -6 3.926 10.914 1 90.88 99 VAL B CA 1
ATOM 1790 C C . VAL B 1 99 ? -7.297 3.576 10.195 1 90.88 99 VAL B C 1
ATOM 1792 O O . VAL B 1 99 ? -7.512 3.986 9.055 1 90.88 99 VAL B O 1
ATOM 1795 N N . ASP B 1 100 ? -8.133 2.785 10.914 1 83.31 100 ASP B N 1
ATOM 1796 C CA . ASP B 1 100 ? -9.453 2.465 10.383 1 83.31 100 ASP B CA 1
ATOM 1797 C C . ASP B 1 100 ? -10.461 3.564 10.719 1 83.31 100 ASP B C 1
ATOM 1799 O O . ASP B 1 100 ? -10.297 4.293 11.695 1 83.31 100 ASP B O 1
ATOM 1803 N N . LYS B 1 101 ? -11.234 3.818 9.875 1 79.44 101 LYS B N 1
ATOM 1804 C CA . LYS B 1 101 ? -12.383 4.684 10.148 1 79.44 101 LYS B CA 1
ATOM 1805 C C . LYS B 1 101 ? -13.547 3.889 10.719 1 79.44 101 LYS B C 1
ATOM 1807 O O . LYS B 1 101 ? -13.844 2.783 10.25 1 79.44 101 LYS B O 1
ATOM 1812 N N . PRO B 1 102 ? -14.273 4.293 11.836 1 84.62 102 PRO B N 1
ATOM 1813 C CA . PRO B 1 102 ? -14.156 5.566 12.555 1 84.62 102 PRO B CA 1
ATOM 1814 C C . PRO B 1 102 ? -12.891 5.641 13.406 1 84.62 102 PRO B C 1
ATOM 1816 O O . PRO B 1 102 ? -12.367 4.609 13.836 1 84.62 102 PRO B O 1
ATOM 1819 N N . PHE B 1 103 ? -12.531 6.949 13.805 1 85.19 103 PHE B N 1
ATOM 1820 C CA . PHE B 1 103 ? -11.219 7.211 14.383 1 85.19 103 PHE B CA 1
ATOM 1821 C C . PHE B 1 103 ? -11.25 7.039 15.898 1 85.19 103 PHE B C 1
ATOM 1823 O O . PHE B 1 103 ? -12.242 7.395 16.547 1 85.19 103 PHE B O 1
ATOM 1830 N N . ASP B 1 104 ? -10.219 6.465 16.438 1 91.38 104 ASP B N 1
ATOM 1831 C CA . ASP B 1 104 ? -9.859 6.539 17.844 1 91.38 104 ASP B CA 1
ATOM 1832 C C . ASP B 1 104 ? -8.781 7.594 18.078 1 91.38 104 ASP B C 1
ATOM 1834 O O . ASP B 1 104 ? -7.617 7.391 17.719 1 91.38 104 ASP B O 1
ATOM 1838 N N . PRO B 1 105 ? -9.188 8.742 18.734 1 94.44 105 PRO B N 1
ATOM 1839 C CA . PRO B 1 105 ? -8.219 9.828 18.906 1 94.44 105 PRO B CA 1
ATOM 1840 C C . PRO B 1 105 ? -6.969 9.383 19.672 1 94.44 105 PRO B C 1
ATOM 1842 O O . PRO B 1 105 ? -5.871 9.891 19.406 1 94.44 105 PRO B O 1
ATOM 1845 N N . VAL B 1 106 ? -7.133 8.492 20.578 1 94.94 106 VAL B N 1
ATOM 1846 C CA . VAL B 1 106 ? -6 7.996 21.344 1 94.94 106 VAL B CA 1
ATOM 1847 C C . VAL B 1 106 ? -5.02 7.277 20.422 1 94.94 106 VAL B C 1
ATOM 1849 O O . VAL B 1 106 ? -3.811 7.5 20.5 1 94.94 106 VAL B O 1
ATOM 1852 N N . LEU B 1 107 ? -5.574 6.473 19.578 1 94.19 107 LEU B N 1
ATOM 1853 C CA . LEU B 1 107 ? -4.73 5.766 18.625 1 94.19 107 LEU B CA 1
ATOM 1854 C C . LEU B 1 107 ? -4.047 6.742 17.672 1 94.19 107 LEU B C 1
ATOM 1856 O O . LEU B 1 107 ? -2.869 6.582 17.359 1 94.19 107 LEU B O 1
ATOM 1860 N N . LEU B 1 108 ? -4.758 7.734 17.281 1 96.69 108 LEU B N 1
ATOM 1861 C CA . LEU B 1 108 ? -4.207 8.719 16.359 1 96.69 108 LEU B CA 1
ATOM 1862 C C . LEU B 1 108 ? -2.996 9.422 16.953 1 96.69 108 LEU B C 1
ATOM 1864 O O . LEU B 1 108 ? -1.954 9.539 16.312 1 96.69 108 LEU B O 1
ATOM 1868 N N . LEU B 1 109 ? -3.121 9.828 18.172 1 97.19 109 LEU B N 1
ATOM 1869 C CA . LEU B 1 109 ? -2.033 10.539 18.828 1 97.19 109 LEU B CA 1
ATOM 1870 C C . LEU B 1 109 ? -0.861 9.602 19.109 1 97.19 109 LEU B C 1
ATOM 1872 O O . LEU B 1 109 ? 0.299 10.008 19.016 1 97.19 109 LEU B O 1
ATOM 1876 N N . ALA B 1 110 ? -1.18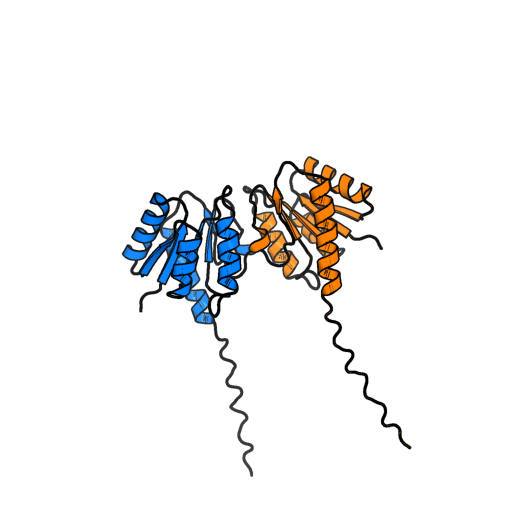5 8.375 19.406 1 96.75 110 ALA B N 1
ATOM 1877 C CA . ALA B 1 110 ? -0.13 7.383 19.594 1 96.75 110 ALA B CA 1
ATOM 1878 C C . ALA B 1 110 ? 0.674 7.184 18.312 1 96.75 110 ALA B C 1
ATOM 1880 O O . ALA B 1 110 ? 1.893 7 18.359 1 96.75 110 ALA B O 1
ATOM 1881 N N . LEU B 1 111 ? 0.011 7.254 17.219 1 96.12 111 LEU B N 1
ATOM 1882 C CA . LEU B 1 111 ? 0.678 7.074 15.938 1 96.12 111 LEU B CA 1
ATOM 1883 C C . LEU B 1 111 ? 1.546 8.281 15.602 1 96.12 111 LEU B C 1
ATOM 1885 O O . LEU B 1 111 ? 2.602 8.141 14.977 1 96.12 111 LEU B O 1
ATOM 1889 N N . VAL B 1 112 ? 1.115 9.477 16 1 97.19 112 VAL B N 1
ATOM 1890 C CA . VAL B 1 112 ? 1.959 10.648 15.828 1 97.19 112 VAL B CA 1
ATOM 1891 C C . VAL B 1 112 ? 3.254 10.477 16.625 1 97.19 112 VAL B C 1
ATOM 1893 O O . VAL B 1 112 ? 4.344 10.711 16.094 1 97.19 112 VAL B O 1
ATOM 1896 N N . ASP B 1 113 ? 3.088 9.984 17.844 1 96.12 113 ASP B N 1
ATOM 1897 C CA . ASP B 1 113 ? 4.262 9.766 18.688 1 96.12 113 ASP B CA 1
ATOM 1898 C C . ASP B 1 113 ? 5.207 8.742 18.062 1 96.12 113 ASP B C 1
ATOM 1900 O O . ASP B 1 113 ? 6.422 8.953 18.031 1 96.12 113 ASP B O 1
ATOM 1904 N N . ARG B 1 114 ? 4.637 7.719 17.578 1 95.69 114 ARG B N 1
ATOM 1905 C CA . ARG B 1 114 ? 5.422 6.68 16.922 1 95.69 114 ARG B CA 1
ATOM 1906 C C . ARG B 1 114 ? 6.141 7.234 15.695 1 95.69 114 ARG B C 1
ATOM 1908 O O . ARG B 1 114 ? 7.316 6.945 15.477 1 95.69 114 ARG B O 1
ATOM 1915 N N . ALA B 1 115 ? 5.449 7.992 14.898 1 96.5 115 ALA B N 1
ATOM 1916 C CA . ALA B 1 115 ? 5.996 8.586 13.688 1 96.5 115 ALA B CA 1
ATOM 1917 C C . ALA B 1 115 ? 7.18 9.492 14.008 1 96.5 115 ALA B C 1
ATOM 1919 O O . ALA B 1 115 ? 8.211 9.453 13.328 1 96.5 115 ALA B O 1
ATOM 1920 N N . LEU B 1 116 ? 7.117 10.227 15.031 1 95.44 116 LEU B N 1
ATOM 1921 C CA . LEU B 1 116 ? 8.148 11.195 15.383 1 95.44 116 LEU B CA 1
ATOM 1922 C C . LEU B 1 116 ? 9.352 10.508 16.016 1 95.44 116 LEU B C 1
ATOM 1924 O O . LEU B 1 116 ? 10.469 11.023 15.961 1 95.44 116 LEU B O 1
ATOM 1928 N N . ALA B 1 117 ? 9.094 9.305 16.609 1 91.81 117 ALA B N 1
ATOM 1929 C CA . ALA B 1 117 ? 10.172 8.531 17.219 1 91.81 117 ALA B CA 1
ATOM 1930 C C . ALA B 1 117 ? 11.023 7.844 16.156 1 91.81 117 ALA B C 1
ATOM 1932 O O . ALA B 1 117 ? 12.203 7.566 16.375 1 91.81 117 ALA B O 1
ATOM 1933 N N . THR B 1 118 ? 10.359 7.359 15.047 1 77.06 118 THR B N 1
ATOM 1934 C CA . THR B 1 118 ? 11.039 6.672 13.953 1 77.06 118 THR B CA 1
ATOM 1935 C C . THR B 1 118 ? 12.062 7.59 13.289 1 77.06 118 THR B C 1
ATOM 1937 O O . THR B 1 118 ? 13.133 7.141 12.883 1 77.06 118 THR B O 1
ATOM 1940 N N . TYR B 1 119 ? 11.891 8.805 12.945 1 63 119 TYR B N 1
ATOM 1941 C CA . TYR B 1 119 ? 12.797 9.766 12.336 1 63 119 TYR B CA 1
ATOM 1942 C C . TYR B 1 119 ? 13.953 10.094 13.281 1 63 119 TYR B C 1
ATOM 1944 O O . TYR B 1 119 ? 15.078 10.336 12.828 1 63 119 TYR B O 1
ATOM 1952 N N . ALA B 1 120 ? 13.742 10.18 14.539 1 52.09 120 ALA B N 1
ATOM 1953 C CA . ALA B 1 120 ? 14.867 10.5 15.414 1 52.09 120 ALA B CA 1
ATOM 1954 C C . ALA B 1 120 ? 15.977 9.461 15.289 1 52.09 120 ALA B C 1
ATOM 1956 O O . ALA B 1 120 ? 17.156 9.773 15.477 1 52.09 120 ALA B O 1
ATOM 1957 N N . LYS B 1 121 ? 15.602 8.273 14.906 1 45.16 121 LYS B N 1
ATOM 1958 C CA . LYS B 1 121 ? 16.641 7.246 14.859 1 45.16 121 LYS B CA 1
ATOM 1959 C C . LYS B 1 121 ? 17.359 7.266 13.516 1 45.16 121 LYS B C 1
AT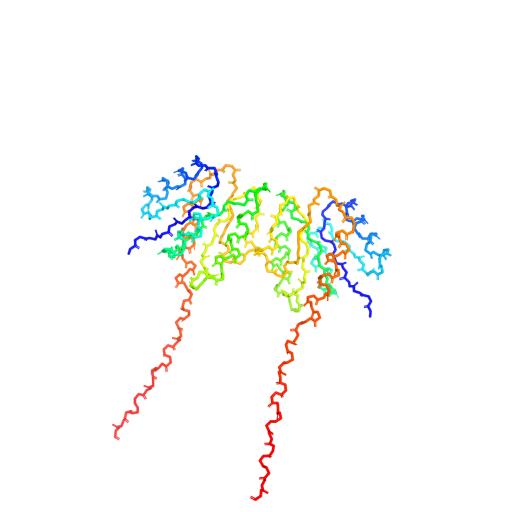OM 1961 O O . LYS B 1 121 ? 18.234 6.438 13.266 1 45.16 121 LYS B O 1
ATOM 1966 N N . GLY B 1 122 ? 16.922 7.867 12.531 1 42.72 122 GLY B N 1
ATOM 1967 C CA . GLY B 1 122 ? 17.578 7.836 11.234 1 42.72 122 GLY B CA 1
ATOM 1968 C C . GLY B 1 122 ? 19.062 8.117 11.305 1 42.72 122 GLY B C 1
ATOM 1969 O O . GLY B 1 122 ? 19.766 8.016 10.297 1 42.72 122 GLY B O 1
ATOM 1970 N N . THR B 1 123 ? 19.484 9.25 11.719 1 38.12 123 THR B N 1
ATOM 1971 C CA . THR B 1 123 ? 20.891 9.492 11.422 1 38.12 123 THR B CA 1
ATOM 1972 C C . THR B 1 123 ? 21.766 8.469 12.125 1 38.12 123 THR B C 1
ATOM 1974 O O . THR B 1 123 ? 21.812 8.43 13.359 1 38.12 123 THR B O 1
ATOM 1977 N N . PRO B 1 124 ? 21.812 7.211 11.57 1 37.06 124 PRO B N 1
ATOM 1978 C CA . PRO B 1 124 ? 22.875 6.48 12.258 1 37.06 124 PRO B CA 1
ATOM 1979 C C . PRO B 1 124 ? 24.047 7.375 12.664 1 37.06 124 PRO B C 1
ATOM 1981 O O . PRO B 1 124 ? 24.438 8.266 11.906 1 37.06 124 PRO B O 1
ATOM 1984 N N . ASP B 1 125 ? 24.125 7.688 13.828 1 34.75 125 ASP B N 1
ATOM 1985 C CA . ASP B 1 125 ? 25.375 8.281 14.273 1 34.75 125 ASP B CA 1
ATOM 1986 C C . ASP B 1 125 ? 26.578 7.664 13.547 1 34.75 125 ASP B C 1
ATOM 1988 O O . ASP B 1 125 ? 26.781 6.449 13.609 1 34.75 125 ASP B O 1
ATOM 1992 N N . THR B 1 126 ? 26.797 8.031 12.281 1 34.78 126 THR B N 1
ATOM 1993 C CA . THR B 1 126 ? 28.141 7.703 11.836 1 34.78 126 THR B CA 1
ATOM 1994 C C . THR B 1 126 ? 29.125 7.707 13.016 1 34.78 126 THR B C 1
ATOM 1996 O O . THR B 1 126 ? 29.172 8.664 13.781 1 34.78 126 THR B O 1
ATOM 1999 N N . PRO B 1 127 ? 29.328 6.512 13.531 1 35.5 127 PRO B N 1
ATOM 2000 C CA . PRO B 1 127 ? 30.375 6.59 14.555 1 35.5 127 PRO B CA 1
ATOM 2001 C C . PRO B 1 127 ? 31.453 7.613 14.219 1 35.5 127 PRO B C 1
ATOM 2003 O O . PRO B 1 127 ? 31.844 7.746 13.055 1 35.5 127 PRO B O 1
ATOM 2006 N N . ASP B 1 128 ? 31.281 8.75 14.766 1 33.56 128 ASP B N 1
ATOM 2007 C CA . ASP B 1 128 ? 32.375 9.727 14.734 1 33.56 128 ASP B CA 1
ATOM 2008 C C . ASP B 1 128 ? 33.719 9.039 14.812 1 33.56 128 ASP B C 1
ATOM 2010 O O . ASP B 1 128 ? 34.125 8.578 15.883 1 33.56 128 ASP B O 1
ATOM 2014 N N . THR B 1 129 ? 33.875 8.055 13.875 1 35.84 129 THR B N 1
ATOM 2015 C CA . THR B 1 129 ? 35.219 7.48 13.852 1 35.84 129 THR B CA 1
ATOM 2016 C C . THR B 1 129 ? 36.281 8.578 13.82 1 35.84 129 THR B C 1
ATOM 2018 O O . THR B 1 129 ? 37.438 8.312 13.555 1 35.84 129 THR B O 1
ATOM 2021 N N . THR B 1 130 ? 35.719 9.844 13.844 1 33.44 130 THR B N 1
ATOM 2022 C CA . THR B 1 130 ? 36.844 10.789 13.68 1 33.44 130 THR B CA 1
ATOM 2023 C C . THR B 1 130 ? 37.781 10.734 14.867 1 33.44 130 THR B C 1
ATOM 2025 O O . THR B 1 130 ? 38.688 11.562 14.977 1 33.44 130 THR B O 1
ATOM 2028 N N . GLY B 1 131 ? 37.406 9.906 15.938 1 34.44 131 GLY B N 1
ATOM 2029 C CA . GLY B 1 131 ? 38.375 10.133 17 1 34.44 131 GLY B CA 1
ATOM 2030 C C . GLY B 1 131 ? 39.781 9.688 16.641 1 34.44 131 GLY B C 1
ATOM 2031 O O . GLY B 1 131 ? 40.094 8.5 16.734 1 34.44 131 GLY B O 1
ATOM 2032 N N . ALA B 1 132 ? 40.281 10.211 15.547 1 35.62 132 ALA B N 1
ATOM 2033 C CA . ALA B 1 132 ? 41.719 9.953 15.352 1 35.62 132 ALA B CA 1
ATOM 2034 C C . ALA B 1 132 ? 42.5 10.18 16.641 1 35.62 132 ALA B C 1
ATOM 2036 O O . ALA B 1 132 ? 42.344 11.227 17.281 1 35.62 132 ALA B O 1
ATOM 2037 N N . PRO B 1 133 ? 42.812 9.117 17.281 1 37.16 133 PRO B N 1
ATOM 2038 C CA . PRO B 1 133 ? 43.656 9.352 18.438 1 37.16 133 PRO B CA 1
ATOM 2039 C C . PRO B 1 133 ? 44.875 10.211 18.109 1 37.16 133 PRO B C 1
ATOM 2041 O O . PRO B 1 133 ? 45.469 10.062 17.047 1 37.16 133 PRO B O 1
ATOM 2044 N N . ALA B 1 134 ? 44.781 11.453 18.375 1 38.19 134 ALA B N 1
ATOM 2045 C CA . ALA B 1 134 ? 45.938 12.352 18.25 1 38.19 134 ALA B CA 1
ATOM 2046 C C . ALA B 1 134 ? 47.188 11.695 18.781 1 38.19 134 ALA B C 1
ATOM 2048 O O . ALA B 1 134 ? 47.188 11.047 19.828 1 38.19 134 ALA B O 1
ATOM 2049 N N . PRO B 1 135 ? 48.031 11.242 17.781 1 36.91 135 PRO B N 1
ATOM 2050 C CA . PRO B 1 135 ? 49.281 10.664 18.25 1 36.91 135 PRO B CA 1
ATOM 2051 C C . PRO B 1 135 ? 49.906 11.469 19.375 1 36.91 135 PRO B C 1
ATOM 2053 O O . PRO B 1 135 ? 49.781 12.695 19.406 1 36.91 135 PRO B O 1
ATOM 2056 N N . ASP B 1 136 ? 49.719 11.039 20.594 1 33.09 136 ASP B N 1
ATOM 2057 C CA . ASP B 1 136 ? 50.469 11.57 21.734 1 33.09 136 ASP B CA 1
ATOM 2058 C C . ASP B 1 136 ? 51.938 11.766 21.391 1 33.09 136 ASP B C 1
ATOM 2060 O O . ASP B 1 136 ? 52.656 10.797 21.125 1 33.09 136 ASP B O 1
ATOM 2064 N N . ASN B 1 137 ? 52.188 12.672 20.438 1 30.72 137 ASN B N 1
ATOM 2065 C CA . ASN B 1 137 ? 53.594 13.016 20.312 1 30.72 137 ASN B CA 1
ATOM 2066 C C . ASN B 1 137 ? 54.219 13.281 21.672 1 30.72 137 ASN B C 1
ATOM 2068 O O . ASN B 1 137 ? 53.875 14.25 22.344 1 30.72 137 ASN B O 1
ATOM 2072 N N . ARG B 1 138 ? 54.531 12.172 22.375 1 26.53 138 ARG B N 1
ATOM 2073 C CA . ARG B 1 138 ? 55.688 12.344 23.25 1 26.53 138 ARG B CA 1
ATOM 2074 C C . ARG B 1 138 ? 56.969 12.656 22.453 1 26.53 138 ARG B C 1
ATOM 2076 O O . ARG B 1 138 ? 57.188 12.07 21.406 1 26.53 138 ARG B O 1
#

Sequence (276 aa):
MPARILVVQEDPDIAAYLVSLFRQAGYKADAATEGPDAVEMVQASRPDVVFLDLALPQRWGPRFYSWMVTQPGCGNVPVVLVTDFAGLELMVPNAVGTVDKPFDPVLLLALVDRALATYAKGTPDTPDTTGAPAPDNRMPARILVVQEDPDIAAYLVSLFRQAGYKADAATEGPDAVEMVQASRPDVVFLDLALPQRWGPRFYSWMVTQPGCGNVPVVLVTDFAGLELMVPNAVGTVDKPFDPVLLLALVDRALATYAKGTPDTPDTTGAPAPDNR

Secondary structure (DSSP, 8-state):
---EEEEE-S-HHHHHHHHHHHHHTT-EEEEESSHHHHHHHHHHS--SEEEEE--SS-SHHHHHHHHHTTSTTTTT--EEEESS-TTGGGTSTTEEEEEPSSP-HHHHHHHHHHHHHHHHT-S-----TT--------/---EEEEE-S-HHHHHHHHHHHHHTT-EEEEESSHHHHHHHHHHS--SEEEEE--SS--HHHHHHHHHTTSTTTTT--EEEESS-TTGGGTSTTEEEEEPSSP-HHHHHHHHHHHHHHHHT-S-----TT--------

pLDDT: mean 85.02, std 20.82, range [22.73, 98.69]

Nearest PDB structures (foldseek):
  1m5t-assembly1_A  TM=8.696E-01  e=1.058E-08  Caulobacter vibrioides
  2iyn-assembly4_B  TM=8.510E-01  e=7.058E-09  Escherichia coli
  4h60-assembly1_A  TM=8.970E-01  e=4.360E-08  Vibrio cholerae O395
  4jav-assembly1_D  TM=8.530E-01  e=7.478E-08  Thermotoga maritima MSB8
  3c3m-assembly1_A-2  TM=7.636E-01  e=4.620E-07  Methanoculleus marisnigri JR1

Organism: Nitratidesulfovibrio vulgaris (strain ATCC 29579 / DSM 644 / CCUG 34227 / NCIMB 8303 / VKM B-1760 / Hildenborough) (NCBI:txid882)

Solvent-accessible surface area (backbone atoms only — not comparable to full-atom values): 15035 Å² total; per-residue (Å²): 129,66,57,33,37,37,34,38,26,65,52,61,68,60,31,50,51,51,31,50,54,40,38,75,73,62,33,42,49,46,69,21,57,47,63,70,54,40,52,50,45,46,73,74,46,78,52,50,31,34,39,38,37,57,55,60,90,47,51,50,43,30,51,48,51,44,53,44,41,69,37,90,90,33,57,67,42,23,28,35,39,37,32,80,48,60,43,51,30,51,47,26,76,46,30,75,35,56,39,52,75,79,81,53,70,67,58,52,52,52,49,52,54,50,32,57,54,59,58,71,63,53,75,67,71,65,71,73,69,70,72,59,73,70,78,73,85,120,130,68,57,33,36,37,35,39,27,64,52,62,70,59,31,50,51,53,31,50,53,40,36,74,72,62,34,43,51,46,67,19,57,46,64,70,52,41,52,50,47,45,73,75,45,76,51,52,32,34,40,38,36,58,55,57,92,46,48,52,43,31,51,48,50,43,54,42,41,69,37,90,91,33,58,67,41,23,28,36,38,37,33,80,48,60,44,52,30,51,48,26,75,46,30,75,35,54,40,50,75,80,80,53,70,68,58,52,53,51,49,52,54,50,32,56,54,58,60,71,59,57,66,65,70,66,72,72,68,70,70,61,74,69,74,76,80,121